Protein AF-A0A0M8PA46-F1 (afdb_monomer_lite)

pLDDT: mean 79.64, std 21.19, range [26.38, 97.81]

Organism: NCBI:txid229535

Foldseek 3Di:
DDAFAAPCLVPDDPVSVVVQQVQADPPPRHHPVLDPRTCVVVVLCVVLVVLVVLLVCLLPDPDPVCLVVSLVVSLVVLVVVLVPDDPSLAADLPPDCVVDPPVSNVNSLVSVLSSLQSNLSSQVSNCVVVVHRDPVNLVSLLVLLVSLLSVLVVCVVVVHQLPPCLCSLQPSNLLSLLSLLLVLVVVLPDPDPPVPDDDPNVSSLVSLVSSLVCLVPRADPPHPCNVRSPVSSVLSVVSSCVSPDDPPPPDDDDDDDDDDDDDDPDPPDPDPPSPDSCSSNCVSVPPPDPDPPPDD

Radius of gyration: 23.45 Å; chains: 1; bounding box: 54×48×78 Å

Structure (mmCIF, N/CA/C/O backbone):
data_AF-A0A0M8PA46-F1
#
_entry.id   AF-A0A0M8PA46-F1
#
loop_
_atom_site.group_PDB
_atom_site.id
_atom_site.type_symbol
_atom_site.label_atom_id
_atom_site.label_alt_id
_atom_site.label_comp_id
_atom_site.label_asym_id
_atom_site.label_entity_id
_atom_site.label_seq_id
_atom_site.pdbx_PDB_ins_code
_atom_site.Cartn_x
_atom_site.Cartn_y
_atom_site.Cartn_z
_atom_site.occupancy
_atom_site.B_iso_or_equiv
_atom_site.auth_seq_id
_atom_site.auth_comp_id
_atom_site.auth_asym_id
_atom_site.auth_atom_id
_atom_site.pdbx_PDB_model_num
ATOM 1 N N . MET A 1 1 ? 2.068 3.186 -22.089 1.00 75.44 1 MET A N 1
ATOM 2 C CA . MET A 1 1 ? 3.022 3.155 -20.956 1.00 75.44 1 MET A CA 1
ATOM 3 C C . MET A 1 1 ? 4.445 3.288 -21.491 1.00 75.44 1 MET A C 1
ATOM 5 O O . MET A 1 1 ? 4.686 2.745 -22.562 1.00 75.44 1 MET A O 1
ATOM 9 N N . PRO A 1 2 ? 5.355 4.016 -20.819 1.00 83.62 2 PRO A N 1
ATOM 10 C CA . PRO A 1 2 ? 6.753 4.156 -21.255 1.00 83.62 2 PRO A CA 1
ATOM 11 C C . PRO A 1 2 ? 7.496 2.826 -21.110 1.00 83.62 2 PRO A C 1
ATOM 13 O O . PRO A 1 2 ? 7.264 2.160 -20.117 1.00 83.62 2 PRO A O 1
ATOM 16 N N . LEU A 1 3 ? 8.358 2.426 -22.051 1.00 91.62 3 LEU A N 1
ATOM 17 C CA . LEU A 1 3 ? 9.089 1.143 -22.023 1.00 91.62 3 LEU A CA 1
ATOM 18 C C . LEU A 1 3 ? 10.064 1.023 -20.836 1.00 91.62 3 LEU A C 1
ATOM 20 O O . LEU A 1 3 ? 10.573 2.027 -20.343 1.00 91.62 3 LEU A O 1
ATOM 24 N N . ASP A 1 4 ? 10.327 -0.204 -20.382 1.00 92.56 4 ASP A N 1
ATOM 25 C CA . ASP A 1 4 ? 11.241 -0.498 -19.271 1.00 92.56 4 ASP A CA 1
ATOM 26 C C . ASP A 1 4 ? 12.709 -0.522 -19.723 1.00 92.56 4 ASP A C 1
ATOM 28 O O . ASP A 1 4 ? 13.362 -1.563 -19.794 1.00 92.56 4 ASP A O 1
ATOM 32 N N . LEU A 1 5 ? 13.205 0.663 -20.066 1.00 92.50 5 LEU A N 1
ATOM 33 C CA . LEU A 1 5 ? 14.568 0.900 -20.534 1.00 92.50 5 LEU A CA 1
ATOM 34 C C . LEU A 1 5 ? 15.343 1.729 -19.510 1.00 92.50 5 LEU A C 1
ATOM 36 O O . LEU A 1 5 ? 14.768 2.580 -18.825 1.00 92.50 5 LEU A O 1
ATOM 40 N N . SER A 1 6 ? 16.653 1.508 -19.418 1.00 92.19 6 SER A N 1
ATOM 41 C CA . SER A 1 6 ? 17.538 2.401 -18.668 1.00 92.19 6 SER A CA 1
ATOM 42 C C . SER A 1 6 ? 17.660 3.763 -19.363 1.00 92.19 6 SER A C 1
ATOM 44 O O . SER A 1 6 ? 17.365 3.910 -20.551 1.00 92.19 6 SER A O 1
ATOM 46 N N . VAL A 1 7 ? 18.122 4.777 -18.629 1.00 90.50 7 VAL A N 1
ATOM 47 C CA . VAL A 1 7 ? 18.363 6.115 -19.194 1.00 90.50 7 VAL A CA 1
ATOM 48 C C . VAL A 1 7 ? 19.366 6.032 -20.349 1.00 90.50 7 VAL A C 1
ATOM 50 O O . VAL A 1 7 ? 19.161 6.626 -21.404 1.00 90.50 7 VAL A O 1
ATOM 53 N N . GLU A 1 8 ? 20.413 5.234 -20.184 1.00 93.00 8 GLU A N 1
ATOM 54 C CA . GLU A 1 8 ? 21.443 5.002 -21.193 1.00 93.00 8 GLU A CA 1
ATOM 55 C C . GLU A 1 8 ? 20.859 4.319 -22.433 1.00 93.00 8 GLU A C 1
ATOM 57 O O . GLU A 1 8 ? 21.144 4.751 -23.545 1.00 93.00 8 GLU A O 1
ATOM 62 N N . GLU A 1 9 ? 20.002 3.306 -22.262 1.00 93.50 9 GLU A N 1
ATOM 63 C CA . GLU A 1 9 ? 19.321 2.623 -23.372 1.00 93.50 9 GLU A CA 1
ATOM 64 C C . GLU A 1 9 ? 18.388 3.577 -24.146 1.00 93.50 9 GLU A C 1
ATOM 66 O O . GLU A 1 9 ? 18.290 3.480 -25.369 1.00 93.50 9 GLU A O 1
ATOM 71 N N . ILE A 1 10 ? 17.743 4.531 -23.464 1.00 92.44 10 ILE A N 1
ATOM 72 C CA . ILE A 1 10 ? 16.875 5.545 -24.090 1.00 92.44 10 ILE A CA 1
ATOM 73 C C . ILE A 1 10 ? 17.682 6.511 -24.970 1.00 92.44 10 ILE A C 1
ATOM 75 O O . ILE A 1 10 ? 17.242 6.850 -26.075 1.00 92.44 10 ILE A O 1
ATOM 79 N N . PHE A 1 11 ? 18.849 6.952 -24.491 1.00 94.19 11 PHE A N 1
ATOM 80 C CA . PHE A 1 11 ? 19.706 7.932 -25.172 1.00 94.19 11 PHE A CA 1
ATOM 81 C C . PHE A 1 11 ? 20.774 7.313 -26.087 1.00 94.19 11 PHE A C 1
ATOM 83 O O . PHE A 1 11 ? 21.542 8.052 -26.703 1.00 94.19 11 PHE A O 1
ATOM 90 N N . ALA A 1 12 ? 20.830 5.985 -26.196 1.00 95.19 12 ALA A N 1
ATOM 91 C CA . ALA A 1 12 ? 21.783 5.289 -27.050 1.00 95.19 12 ALA A CA 1
ATOM 92 C C . ALA A 1 12 ? 21.501 5.482 -28.552 1.00 95.19 12 ALA A C 1
ATOM 94 O O . ALA A 1 12 ? 20.403 5.868 -28.971 1.00 95.19 12 ALA A O 1
ATOM 95 N N . ASP A 1 13 ? 22.500 5.145 -29.374 1.00 96.44 13 ASP A N 1
ATOM 96 C CA . ASP A 1 13 ? 22.357 5.091 -30.829 1.00 96.44 13 ASP A CA 1
ATOM 97 C C . ASP A 1 13 ? 21.195 4.168 -31.244 1.00 96.44 13 ASP A C 1
ATOM 99 O O . ASP A 1 13 ? 20.951 3.155 -30.576 1.00 96.44 13 ASP A O 1
ATOM 103 N N . PRO A 1 14 ? 20.509 4.444 -32.374 1.00 95.81 14 PRO A N 1
ATOM 104 C CA . PRO A 1 14 ? 19.312 3.707 -32.785 1.00 95.81 14 PRO A CA 1
ATOM 105 C C . PRO A 1 14 ? 19.477 2.185 -32.773 1.00 95.81 14 PRO A C 1
ATOM 107 O O . PRO A 1 14 ? 18.616 1.484 -32.263 1.00 95.81 14 PRO A O 1
ATOM 110 N N . VAL A 1 15 ? 20.622 1.674 -33.234 1.00 96.25 15 VAL A N 1
ATOM 111 C CA . VAL A 1 15 ? 20.906 0.229 -33.265 1.00 96.25 15 VAL A CA 1
ATOM 112 C C . VAL A 1 15 ? 20.906 -0.388 -31.861 1.00 96.25 15 VAL A C 1
ATOM 114 O O . VAL A 1 15 ? 20.364 -1.472 -31.658 1.00 96.25 15 VAL A O 1
ATOM 117 N N . VAL A 1 16 ? 21.502 0.297 -30.882 1.00 94.75 16 VAL A N 1
ATOM 118 C CA . VAL A 1 16 ? 21.593 -0.183 -29.495 1.00 94.75 16 VAL A CA 1
ATOM 119 C C . VAL A 1 16 ? 20.233 -0.092 -28.811 1.00 94.75 16 VAL A C 1
ATOM 121 O O . VAL A 1 16 ? 19.828 -1.027 -28.119 1.00 94.75 16 VAL A O 1
ATOM 124 N N . ARG A 1 17 ? 19.505 1.003 -29.043 1.00 94.94 17 ARG A N 1
ATOM 125 C CA . ARG A 1 17 ? 18.161 1.204 -28.499 1.00 94.94 17 ARG A CA 1
ATOM 126 C C . ARG A 1 17 ? 17.162 0.189 -29.052 1.00 94.94 17 ARG A C 1
ATOM 128 O O . ARG A 1 17 ? 16.437 -0.417 -28.273 1.00 94.94 17 ARG A O 1
ATOM 135 N N . ASP A 1 18 ? 17.147 -0.045 -30.360 1.00 94.88 18 ASP A N 1
ATOM 136 C CA . ASP A 1 18 ? 16.223 -0.997 -30.988 1.00 94.88 18 ASP A CA 1
ATOM 137 C C . ASP A 1 18 ? 16.513 -2.431 -30.514 1.00 94.88 18 ASP A C 1
ATOM 139 O O . ASP A 1 18 ? 15.592 -3.196 -30.226 1.00 94.88 18 ASP A O 1
ATOM 143 N N . ALA A 1 19 ? 17.792 -2.770 -30.317 1.00 94.06 19 ALA A N 1
ATOM 144 C CA . ALA A 1 19 ? 18.185 -4.029 -29.690 1.00 94.06 19 ALA A CA 1
ATOM 145 C C . ALA A 1 19 ? 17.747 -4.126 -28.218 1.00 94.06 19 ALA A C 1
ATOM 147 O O . ALA A 1 19 ? 17.444 -5.223 -27.752 1.00 94.06 19 ALA A O 1
ATOM 148 N N . ALA A 1 20 ? 17.729 -3.018 -27.468 1.00 92.88 20 ALA A N 1
ATOM 149 C CA . ALA A 1 20 ? 17.213 -2.985 -26.098 1.00 92.88 20 ALA A CA 1
ATOM 150 C C . ALA A 1 20 ? 15.691 -3.165 -26.053 1.00 92.88 20 ALA A C 1
ATOM 152 O O . ALA A 1 20 ? 15.201 -3.966 -25.262 1.00 92.88 20 ALA A O 1
ATOM 153 N N . ILE A 1 21 ? 14.958 -2.509 -26.956 1.00 93.50 21 ILE A N 1
ATOM 154 C CA . ILE A 1 21 ? 13.504 -2.668 -27.107 1.00 93.50 21 ILE A CA 1
ATOM 155 C C . ILE A 1 21 ? 13.152 -4.121 -27.442 1.00 93.50 21 ILE A C 1
ATOM 157 O O . ILE A 1 21 ? 12.226 -4.672 -26.855 1.00 93.50 21 ILE A O 1
ATOM 161 N N . ALA A 1 22 ? 13.923 -4.772 -28.316 1.00 93.06 22 ALA A N 1
ATOM 162 C CA . ALA A 1 22 ? 13.703 -6.169 -28.692 1.00 93.06 22 ALA A CA 1
ATOM 163 C C . ALA A 1 22 ? 13.915 -7.184 -27.546 1.00 93.06 22 ALA A C 1
ATOM 165 O O . ALA A 1 22 ? 13.535 -8.343 -27.696 1.00 93.06 22 ALA A O 1
ATOM 166 N N . ARG A 1 23 ? 14.525 -6.787 -26.417 1.00 92.12 23 ARG A N 1
ATOM 167 C CA . ARG A 1 23 ? 14.675 -7.638 -25.215 1.00 92.12 23 ARG A CA 1
ATOM 168 C C . ARG A 1 23 ? 13.512 -7.513 -24.226 1.00 92.12 23 ARG A C 1
ATOM 170 O O . ARG A 1 23 ? 13.492 -8.241 -23.232 1.00 92.12 23 ARG A O 1
ATOM 177 N N . LEU A 1 24 ? 12.598 -6.572 -24.445 1.00 93.44 24 LEU A N 1
ATOM 178 C CA . LEU A 1 24 ? 11.435 -6.374 -23.585 1.00 93.44 24 LEU A CA 1
ATOM 179 C C . LEU A 1 24 ? 10.346 -7.397 -23.908 1.00 93.44 24 LEU A C 1
ATOM 181 O O . LEU A 1 24 ? 10.332 -7.980 -24.993 1.00 93.44 24 LEU A O 1
ATOM 185 N N . ASP A 1 25 ? 9.420 -7.608 -22.975 1.00 92.12 25 ASP A N 1
ATOM 186 C CA . ASP A 1 25 ? 8.241 -8.410 -23.277 1.00 92.12 25 ASP A CA 1
ATOM 187 C C . ASP A 1 25 ? 7.373 -7.712 -24.336 1.00 92.12 25 ASP A C 1
ATOM 189 O O . ASP A 1 25 ? 7.157 -6.498 -24.308 1.00 92.12 25 ASP A O 1
ATOM 193 N N . GLU A 1 26 ? 6.857 -8.497 -25.280 1.00 86.31 26 GLU A N 1
ATOM 194 C CA . GLU A 1 26 ? 6.095 -7.975 -26.420 1.00 86.31 26 GLU A CA 1
ATOM 195 C C . GLU A 1 26 ? 4.759 -7.346 -26.011 1.00 86.31 26 GLU A C 1
ATOM 197 O O . GLU A 1 26 ? 4.202 -6.532 -26.748 1.00 86.31 26 GLU A O 1
ATOM 202 N N . LYS A 1 27 ? 4.219 -7.744 -24.854 1.00 86.25 27 LYS A N 1
ATOM 203 C CA . LYS A 1 27 ? 2.873 -7.369 -24.434 1.00 86.25 27 LYS A CA 1
ATOM 204 C C . LYS A 1 27 ? 2.860 -6.000 -23.764 1.00 86.25 27 LYS A C 1
ATOM 206 O O . LYS A 1 27 ? 2.104 -5.127 -24.183 1.00 86.25 27 LYS A O 1
ATOM 211 N N . ASP A 1 28 ? 3.661 -5.827 -22.717 1.00 87.56 28 ASP A N 1
ATOM 212 C CA . ASP A 1 28 ? 3.558 -4.674 -21.823 1.00 87.56 28 ASP A CA 1
ATOM 213 C C . ASP A 1 28 ? 4.843 -3.808 -21.813 1.00 87.56 28 ASP A C 1
ATOM 215 O O . ASP A 1 28 ? 4.805 -2.652 -21.369 1.00 87.56 28 ASP A O 1
ATOM 219 N N . GLY A 1 29 ? 5.965 -4.290 -22.356 1.00 91.06 29 GLY A N 1
ATOM 220 C CA . GLY A 1 29 ? 7.242 -3.574 -22.472 1.00 91.06 29 GLY A CA 1
ATOM 221 C C . GLY A 1 29 ? 8.076 -3.516 -21.183 1.00 91.06 29 GLY A C 1
ATOM 222 O O . GLY A 1 29 ? 8.797 -2.541 -20.974 1.00 91.06 29 GLY A O 1
ATOM 223 N N . TRP A 1 30 ? 7.921 -4.491 -20.293 1.00 93.56 30 TRP A N 1
ATOM 224 C CA . TRP A 1 30 ? 8.753 -4.819 -19.137 1.00 93.56 30 TRP A CA 1
ATOM 225 C C . TRP A 1 30 ? 10.063 -5.493 -19.535 1.00 93.56 30 TRP A C 1
ATOM 227 O O . TRP A 1 30 ? 10.156 -6.199 -20.540 1.00 93.56 30 TRP A O 1
ATOM 237 N N . ASN A 1 31 ? 11.089 -5.303 -18.708 1.00 91.69 31 ASN A N 1
ATOM 238 C CA . ASN A 1 31 ? 12.366 -5.961 -18.923 1.00 91.69 31 ASN A CA 1
ATOM 239 C C . ASN A 1 31 ? 12.299 -7.448 -18.529 1.00 91.69 31 ASN A C 1
ATOM 241 O O . ASN A 1 31 ? 11.775 -7.806 -17.477 1.00 91.69 31 ASN A O 1
ATOM 245 N N . MET A 1 32 ? 12.874 -8.320 -19.358 1.00 89.31 32 MET A N 1
ATOM 246 C CA . MET A 1 32 ? 12.917 -9.769 -19.099 1.00 89.31 32 MET A CA 1
ATOM 247 C C . MET A 1 32 ? 14.086 -10.182 -18.189 1.00 89.31 32 MET A C 1
ATOM 249 O O . MET A 1 32 ? 14.153 -11.314 -17.719 1.00 89.31 32 MET A O 1
ATOM 253 N N . GLU A 1 33 ? 15.003 -9.252 -17.918 1.00 87.94 33 GLU A N 1
ATOM 254 C CA . GLU A 1 33 ? 16.190 -9.443 -17.076 1.00 87.94 33 GLU A CA 1
ATOM 255 C C . GLU A 1 33 ? 15.855 -9.404 -15.573 1.00 87.94 33 GLU A C 1
ATOM 257 O O . GLU A 1 33 ? 16.736 -9.616 -14.744 1.00 87.94 33 GLU A O 1
ATOM 262 N N . SER A 1 34 ? 14.588 -9.148 -15.212 1.00 85.81 34 SER A N 1
ATOM 263 C CA . SER A 1 34 ? 14.118 -8.983 -13.827 1.00 85.81 34 SER A CA 1
ATOM 264 C C . SER A 1 34 ? 14.868 -7.890 -13.051 1.00 85.81 34 SER A C 1
ATOM 266 O O . SER A 1 34 ? 14.964 -7.932 -11.826 1.00 85.81 34 SER A O 1
ATOM 268 N N . SER A 1 35 ? 15.413 -6.902 -13.762 1.00 85.81 35 SER A N 1
ATOM 269 C CA . SER A 1 35 ? 16.189 -5.812 -13.182 1.00 85.81 35 SER A CA 1
ATOM 270 C C . SER A 1 35 ? 15.268 -4.697 -12.704 1.00 85.81 35 SER A C 1
ATOM 272 O O . SER A 1 35 ? 14.492 -4.160 -13.491 1.00 85.81 35 SER A O 1
ATOM 274 N N . LEU A 1 36 ? 15.395 -4.289 -11.438 1.00 85.62 36 LEU A N 1
ATOM 275 C CA . LEU A 1 36 ? 14.707 -3.096 -10.923 1.00 85.62 36 LEU A CA 1
ATOM 276 C C . LEU A 1 36 ? 15.451 -1.786 -11.246 1.00 85.62 36 LEU A C 1
ATOM 278 O O . LEU A 1 36 ? 14.936 -0.707 -10.966 1.00 85.62 36 LEU A O 1
ATOM 282 N N . ALA A 1 37 ? 16.658 -1.864 -11.819 1.00 82.00 37 ALA A N 1
ATOM 283 C CA . ALA A 1 37 ? 17.545 -0.716 -12.034 1.00 82.00 37 ALA A CA 1
ATOM 284 C C . ALA A 1 37 ? 17.274 0.064 -13.337 1.00 82.00 37 ALA A C 1
ATOM 286 O O . ALA A 1 37 ? 17.955 1.051 -13.610 1.00 82.00 37 ALA A O 1
ATOM 287 N N . LYS A 1 38 ? 16.310 -0.383 -14.152 1.00 87.38 38 LYS A N 1
ATOM 288 C CA . LYS A 1 38 ? 15.934 0.244 -15.429 1.00 87.38 38 LYS A CA 1
ATOM 289 C C . LYS A 1 38 ? 14.719 1.174 -15.264 1.00 87.38 38 LYS A C 1
ATOM 291 O O . LYS A 1 38 ? 14.568 1.858 -14.252 1.00 87.38 38 LYS A O 1
ATOM 296 N N . GLY A 1 39 ? 13.835 1.206 -16.257 1.00 88.00 39 GLY A N 1
ATOM 297 C CA . GLY A 1 39 ? 12.614 2.009 -16.282 1.00 88.00 39 GLY A CA 1
ATOM 298 C C . GLY A 1 39 ? 11.487 1.470 -15.395 1.00 88.00 39 GLY A C 1
ATOM 299 O O . GLY A 1 39 ? 10.399 2.048 -15.377 1.00 88.00 39 GLY A O 1
ATOM 300 N N . THR A 1 40 ? 11.722 0.389 -14.647 1.00 90.88 40 THR A N 1
ATOM 301 C CA . THR A 1 40 ? 10.729 -0.275 -13.802 1.00 90.88 40 THR A CA 1
ATOM 302 C C . THR A 1 40 ? 10.096 0.685 -12.800 1.00 90.88 40 THR A C 1
ATOM 304 O O . THR A 1 40 ? 8.871 0.771 -12.728 1.00 90.88 40 THR A O 1
ATOM 307 N N . TRP A 1 41 ? 10.904 1.435 -12.042 1.00 87.69 41 TRP A N 1
ATOM 308 C CA . TRP A 1 41 ? 10.374 2.319 -11.001 1.00 87.69 41 TRP A CA 1
ATOM 309 C C . TRP A 1 41 ? 9.528 3.472 -11.567 1.00 87.69 41 TRP A C 1
ATOM 311 O O . TRP A 1 41 ? 8.375 3.604 -11.152 1.00 87.69 41 TRP A O 1
ATOM 321 N N . PRO A 1 42 ? 10.001 4.256 -12.560 1.00 88.44 42 PRO A N 1
ATOM 322 C CA . PRO A 1 42 ? 9.167 5.263 -13.217 1.00 88.44 42 PRO A CA 1
ATOM 323 C C . PRO A 1 42 ? 7.872 4.701 -13.815 1.00 88.44 42 PRO A C 1
ATOM 325 O O . PRO A 1 42 ? 6.833 5.357 -13.739 1.00 88.44 42 PRO A O 1
ATOM 328 N N . ARG A 1 43 ? 7.904 3.484 -14.381 1.00 92.38 43 ARG A N 1
ATOM 329 C CA . ARG A 1 43 ? 6.695 2.812 -14.885 1.00 92.38 43 ARG A CA 1
ATOM 330 C C . ARG A 1 43 ? 5.698 2.546 -13.769 1.00 92.38 43 ARG A C 1
ATOM 332 O O . ARG A 1 43 ? 4.538 2.923 -13.910 1.00 92.38 43 ARG A O 1
ATOM 339 N N . ILE A 1 44 ? 6.133 1.941 -12.664 1.00 92.62 44 ILE A N 1
ATOM 340 C CA . ILE A 1 44 ? 5.240 1.658 -11.536 1.00 92.62 44 ILE A CA 1
ATOM 341 C C . ILE A 1 44 ? 4.685 2.949 -10.941 1.00 92.62 44 ILE A C 1
ATOM 343 O O . ILE A 1 44 ? 3.473 3.046 -10.762 1.00 92.62 44 ILE A O 1
ATOM 347 N N . ALA A 1 45 ? 5.537 3.952 -10.721 1.00 90.94 45 ALA A N 1
ATOM 348 C CA . ALA A 1 45 ? 5.117 5.251 -10.211 1.00 90.94 45 ALA A CA 1
ATOM 349 C C . ALA A 1 45 ? 4.049 5.898 -11.104 1.00 90.94 45 ALA A C 1
ATOM 351 O O . ALA A 1 45 ? 3.077 6.445 -10.589 1.00 90.94 45 ALA A O 1
ATOM 352 N N . LEU A 1 46 ? 4.175 5.807 -12.433 1.00 93.06 46 LEU A N 1
ATOM 353 C CA . LEU A 1 46 ? 3.157 6.310 -13.357 1.00 93.06 46 LEU A CA 1
ATOM 354 C C . LEU A 1 46 ? 1.837 5.536 -13.232 1.00 93.06 46 LEU A C 1
ATOM 356 O O . LEU A 1 46 ? 0.783 6.161 -13.138 1.00 93.06 46 LEU A O 1
ATOM 360 N N . ILE A 1 47 ? 1.881 4.198 -13.211 1.00 93.69 47 ILE A N 1
ATOM 361 C CA . ILE A 1 47 ? 0.679 3.351 -13.083 1.00 93.69 47 ILE A CA 1
ATOM 362 C C . ILE A 1 47 ? -0.084 3.700 -11.803 1.00 93.69 47 ILE A C 1
ATOM 364 O O . ILE A 1 47 ? -1.288 3.957 -11.842 1.00 93.69 47 ILE A O 1
ATOM 368 N N . THR A 1 48 ? 0.613 3.726 -10.668 1.00 93.00 48 THR A N 1
ATOM 369 C CA . THR A 1 48 ? -0.013 3.981 -9.368 1.00 93.00 48 THR A CA 1
ATOM 370 C C . THR A 1 48 ? -0.456 5.433 -9.221 1.00 93.00 48 THR A C 1
ATOM 372 O O . THR A 1 48 ? -1.501 5.677 -8.622 1.00 93.00 48 THR A O 1
ATOM 375 N N . SER A 1 49 ? 0.255 6.392 -9.824 1.00 92.56 49 SER A N 1
ATOM 376 C CA . SER A 1 49 ? -0.154 7.804 -9.837 1.00 92.56 49 SER A CA 1
ATOM 377 C C . SER A 1 49 ? -1.430 8.032 -10.642 1.00 92.56 49 SER A C 1
ATOM 379 O O . SER A 1 49 ? -2.301 8.764 -10.186 1.00 92.56 49 SER A O 1
ATOM 381 N N . VAL A 1 50 ? -1.589 7.372 -11.794 1.00 95.12 50 VAL A N 1
ATOM 382 C CA . VAL A 1 50 ? -2.830 7.456 -12.586 1.00 95.12 50 VAL A CA 1
ATOM 383 C C . VAL A 1 50 ? -4.013 6.873 -11.808 1.00 95.12 50 VAL A C 1
ATOM 385 O O . VAL A 1 50 ? -5.093 7.461 -11.797 1.00 95.12 50 VAL A O 1
ATOM 388 N N . LEU A 1 51 ? -3.820 5.751 -11.103 1.00 94.31 51 LEU A N 1
ATOM 389 C CA . LEU A 1 51 ? -4.848 5.215 -10.203 1.00 94.31 51 LEU A CA 1
ATOM 390 C C . LEU A 1 51 ? -5.183 6.211 -9.086 1.00 94.31 51 LEU A C 1
ATOM 392 O O . LEU A 1 51 ? -6.358 6.487 -8.840 1.00 94.31 51 LEU A O 1
ATOM 396 N N . ARG A 1 52 ? -4.163 6.794 -8.449 1.00 93.88 52 ARG A N 1
ATOM 397 C CA . ARG A 1 52 ? -4.329 7.795 -7.389 1.00 93.88 52 ARG A CA 1
ATOM 398 C C . ARG A 1 52 ? -5.090 9.027 -7.874 1.00 93.88 52 ARG A C 1
ATOM 400 O O . ARG A 1 52 ? -5.942 9.528 -7.147 1.00 93.88 52 ARG A O 1
ATOM 407 N N . GLU A 1 53 ? -4.813 9.494 -9.088 1.00 95.62 53 GLU A N 1
ATOM 408 C CA . GLU A 1 53 ? -5.501 10.626 -9.712 1.00 95.62 53 GLU A CA 1
ATOM 409 C C . GLU A 1 53 ? -6.984 10.320 -9.946 1.00 95.62 53 GLU A C 1
ATOM 411 O O . GLU A 1 53 ? -7.838 11.104 -9.533 1.00 95.62 53 GLU A O 1
ATOM 416 N N . LYS A 1 54 ? -7.312 9.145 -10.498 1.00 95.00 54 LYS A N 1
ATOM 417 C CA . LYS A 1 54 ? -8.708 8.700 -10.667 1.00 95.00 54 LYS A CA 1
ATOM 418 C C . LYS A 1 54 ? -9.448 8.593 -9.328 1.00 95.00 54 LYS A C 1
ATOM 420 O O . LYS A 1 54 ? -10.607 8.994 -9.220 1.00 95.00 54 LYS A O 1
ATOM 425 N N . ILE A 1 55 ? -8.785 8.084 -8.285 1.00 92.75 55 ILE A N 1
ATOM 426 C CA . ILE A 1 55 ? -9.345 8.037 -6.923 1.00 92.75 55 ILE A CA 1
ATOM 427 C C . ILE A 1 55 ? -9.593 9.455 -6.400 1.00 92.75 55 ILE A C 1
ATOM 429 O O . ILE A 1 55 ? -10.647 9.721 -5.820 1.00 92.75 55 ILE A O 1
ATOM 433 N N . LEU A 1 56 ? -8.647 10.373 -6.613 1.00 92.62 56 LEU A N 1
ATOM 434 C CA . LEU A 1 56 ? -8.778 11.763 -6.192 1.00 92.62 56 LEU A CA 1
ATOM 435 C C . LEU A 1 56 ? -9.952 12.444 -6.905 1.00 92.62 56 LEU A C 1
ATOM 437 O O . LEU A 1 56 ? -10.762 13.085 -6.238 1.00 92.62 56 LEU A O 1
ATOM 441 N N . GLU A 1 57 ? -10.104 12.242 -8.215 1.00 93.25 57 GLU A N 1
ATOM 442 C CA . GLU A 1 57 ? -11.244 12.731 -8.999 1.00 93.25 57 GLU A CA 1
ATOM 443 C C . GLU A 1 57 ? -12.576 12.255 -8.400 1.00 93.25 57 GLU A C 1
ATOM 445 O O . GLU A 1 57 ? -13.460 13.070 -8.122 1.00 93.25 57 GLU A O 1
ATOM 450 N N . LEU A 1 58 ? -12.705 10.955 -8.107 1.00 91.06 58 LEU A N 1
ATOM 451 C CA . LEU A 1 58 ? -13.893 10.404 -7.444 1.00 91.06 58 LEU A CA 1
ATOM 452 C C . LEU A 1 58 ? -14.113 11.020 -6.060 1.00 91.06 58 LEU A C 1
ATOM 454 O O . LEU A 1 58 ? -15.243 11.341 -5.690 1.00 91.06 58 LEU A O 1
ATOM 458 N N . SER A 1 59 ? -13.036 11.218 -5.300 1.00 88.69 59 SER A N 1
ATOM 459 C CA . SER A 1 59 ? -13.095 11.787 -3.954 1.00 8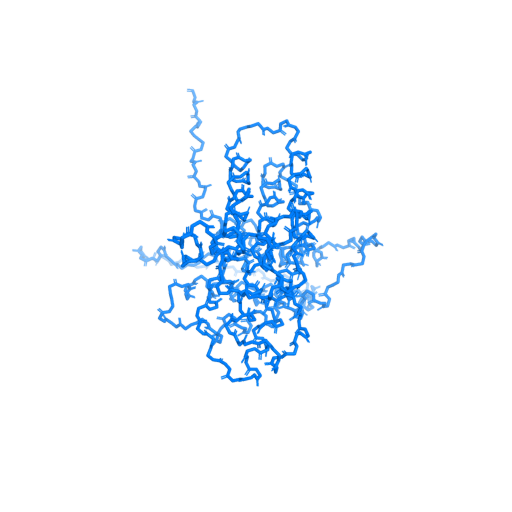8.69 59 SER A CA 1
ATOM 460 C C . SER A 1 59 ? -13.459 13.266 -3.924 1.00 88.69 59 SER A C 1
ATOM 462 O O . SER A 1 59 ? -13.894 13.736 -2.875 1.00 88.69 59 SER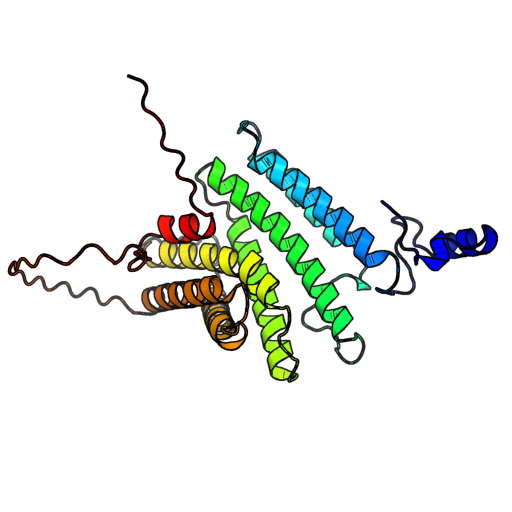 A O 1
ATOM 464 N N . LEU A 1 60 ? -13.302 13.988 -5.037 1.00 88.75 60 LEU A N 1
ATOM 465 C CA . LEU A 1 60 ? -13.627 15.409 -5.180 1.00 88.75 60 LEU A CA 1
ATOM 466 C C . LEU A 1 60 ? -14.939 15.639 -5.938 1.00 88.75 60 LEU A C 1
ATOM 468 O O . LEU A 1 60 ? -15.557 16.689 -5.767 1.00 88.75 60 LEU A O 1
ATOM 472 N N . SER A 1 61 ? -15.405 14.657 -6.712 1.00 86.50 61 SER A N 1
ATOM 473 C CA . SER A 1 61 ? -16.670 14.729 -7.441 1.00 86.50 61 SER A CA 1
ATOM 474 C C . SER A 1 61 ? -17.853 15.027 -6.513 1.00 86.50 61 SER A C 1
ATOM 476 O O . SER A 1 61 ? -17.950 14.526 -5.390 1.00 86.50 61 SER A O 1
ATOM 478 N N . TRP A 1 62 ? -18.789 15.852 -6.980 1.00 83.06 62 TRP A N 1
ATOM 479 C CA . TRP A 1 62 ? -20.072 16.087 -6.308 1.00 83.06 62 TRP A CA 1
ATOM 480 C C . TRP A 1 62 ? -21.126 15.029 -6.660 1.00 83.06 62 TRP A C 1
ATOM 482 O O . TRP A 1 62 ? -22.171 14.969 -6.015 1.00 83.06 62 TRP A O 1
ATOM 492 N N . GLN A 1 63 ? -20.880 14.207 -7.682 1.00 83.00 63 GLN A N 1
ATOM 493 C CA . GLN A 1 63 ? -21.838 13.219 -8.169 1.00 83.00 63 GLN A CA 1
ATOM 494 C C . GLN A 1 63 ? -21.782 11.947 -7.320 1.00 83.00 63 GLN A C 1
ATOM 496 O O . GLN A 1 63 ? -20.742 11.299 -7.227 1.00 83.00 63 GLN A O 1
ATOM 501 N N . LEU A 1 64 ? -22.921 11.584 -6.728 1.00 80.69 64 LEU A N 1
ATOM 502 C CA . LEU A 1 64 ? -23.101 10.313 -6.015 1.00 80.69 64 LEU A CA 1
ATOM 503 C C . LEU A 1 64 ? -23.723 9.223 -6.899 1.00 80.69 64 LEU A C 1
ATOM 505 O O . LEU A 1 64 ? -23.671 8.043 -6.557 1.00 80.69 64 LEU A O 1
ATOM 509 N N . GLU A 1 65 ? -24.301 9.610 -8.037 1.00 85.94 65 GLU A N 1
ATOM 510 C CA . GLU A 1 65 ? -24.873 8.686 -9.014 1.00 85.94 65 GLU A CA 1
ATOM 511 C C . GLU A 1 65 ? -23.794 7.724 -9.522 1.00 85.94 65 GLU A C 1
ATOM 513 O O . GLU A 1 65 ? -22.712 8.140 -9.938 1.00 85.94 65 GLU A O 1
ATOM 518 N N . ASN A 1 66 ? -24.086 6.424 -9.459 1.00 88.31 66 ASN A N 1
ATOM 519 C CA . ASN A 1 66 ? -23.190 5.341 -9.873 1.00 88.31 66 ASN A CA 1
ATOM 520 C C . ASN A 1 66 ? -21.824 5.320 -9.156 1.00 88.31 66 ASN A C 1
ATOM 522 O O . ASN A 1 66 ? -20.903 4.658 -9.633 1.00 88.31 66 ASN A O 1
ATOM 526 N N . LEU A 1 67 ? -21.666 5.995 -8.007 1.00 90.44 67 LEU A N 1
ATOM 527 C CA . LEU A 1 67 ? -20.387 6.033 -7.284 1.00 90.44 67 LEU A CA 1
ATOM 528 C C . LEU A 1 67 ? -19.893 4.626 -6.923 1.00 90.44 67 LEU A C 1
ATOM 530 O O . LEU A 1 67 ? -18.725 4.323 -7.151 1.00 90.44 67 LEU A O 1
ATOM 534 N N . SER A 1 68 ? -20.777 3.759 -6.418 1.00 91.81 68 SER A N 1
ATOM 535 C CA . SER A 1 68 ? -20.437 2.365 -6.101 1.00 91.81 68 SER A CA 1
ATOM 536 C C . SER A 1 68 ? -19.942 1.603 -7.330 1.00 91.81 68 SER A C 1
ATOM 538 O O . SER A 1 68 ? -18.917 0.938 -7.257 1.00 91.81 68 SER A O 1
ATOM 540 N N . GLN A 1 69 ? -20.615 1.764 -8.475 1.00 93.00 69 GLN A N 1
ATOM 541 C CA . GLN A 1 69 ? -20.214 1.124 -9.728 1.00 93.00 69 GLN A CA 1
ATOM 542 C C . GLN A 1 69 ? -18.838 1.622 -10.193 1.00 93.00 69 GLN A C 1
ATOM 544 O O . GLN A 1 69 ? -17.969 0.814 -10.498 1.00 93.00 69 GLN A O 1
ATOM 549 N N . ARG A 1 70 ? -18.601 2.940 -10.188 1.00 93.75 70 ARG A N 1
ATOM 550 C CA . ARG A 1 70 ? -17.302 3.524 -10.572 1.00 93.75 70 ARG A CA 1
ATOM 551 C C . ARG A 1 70 ? -16.170 3.067 -9.647 1.00 93.75 70 ARG A C 1
ATOM 553 O O . ARG A 1 70 ? -15.050 2.848 -10.099 1.00 93.75 70 ARG A O 1
ATOM 560 N N . VAL A 1 71 ? -16.462 2.924 -8.354 1.00 94.50 71 VAL A N 1
ATOM 561 C CA . VAL A 1 71 ? -15.537 2.366 -7.357 1.00 94.50 71 VAL A CA 1
ATOM 562 C C . VAL A 1 71 ? -15.220 0.904 -7.665 1.00 94.50 71 VAL A C 1
ATOM 564 O O . VAL A 1 71 ? -14.054 0.521 -7.661 1.00 94.50 71 VAL A O 1
ATOM 567 N N . GLU A 1 72 ? -16.216 0.082 -7.981 1.00 93.75 72 GLU A N 1
ATOM 568 C CA . GLU A 1 72 ? -15.986 -1.318 -8.351 1.00 93.75 72 GLU A CA 1
ATOM 569 C C . GLU A 1 72 ? -15.191 -1.452 -9.657 1.00 93.75 72 GLU A C 1
ATOM 571 O O . GLU A 1 72 ? -14.242 -2.235 -9.714 1.00 93.75 72 GLU A O 1
ATOM 576 N N . GLU A 1 73 ? -15.512 -0.652 -10.676 1.00 95.31 73 GLU A N 1
ATOM 577 C CA . GLU A 1 73 ? -14.791 -0.611 -11.955 1.00 95.31 73 GLU A CA 1
ATOM 578 C C . GLU A 1 73 ? -13.315 -0.249 -11.754 1.00 95.31 73 GLU A C 1
ATOM 580 O O . GLU A 1 73 ? -12.428 -0.960 -12.234 1.00 95.31 73 GLU A O 1
ATOM 585 N N . LEU A 1 74 ? -13.032 0.805 -10.982 1.00 95.94 74 LEU A N 1
ATOM 586 C CA . LEU A 1 74 ? -11.661 1.241 -10.721 1.00 95.94 74 LEU A CA 1
ATOM 587 C C . LEU A 1 74 ? -10.900 0.268 -9.805 1.00 95.94 74 LEU A C 1
ATOM 589 O O . LEU A 1 74 ? -9.704 0.050 -9.998 1.00 95.94 74 LEU A O 1
ATOM 593 N N . SER A 1 75 ? -11.579 -0.380 -8.853 1.00 95.12 75 SER A N 1
ATOM 594 C CA . SER A 1 75 ? -10.988 -1.462 -8.052 1.00 95.12 75 SER A CA 1
ATOM 595 C C . SER A 1 75 ? -10.650 -2.681 -8.920 1.00 95.12 75 SER A C 1
ATOM 597 O O . SER A 1 75 ? -9.610 -3.317 -8.730 1.00 95.12 75 SER A O 1
ATOM 599 N N . CYS A 1 76 ? -11.494 -3.002 -9.906 1.00 96.19 76 CYS A N 1
ATOM 600 C CA . CYS A 1 76 ? -11.222 -4.056 -10.878 1.00 96.19 76 CYS A CA 1
ATOM 601 C C . CYS A 1 76 ? -9.996 -3.714 -11.736 1.00 96.19 76 CYS A C 1
ATOM 603 O O . CYS A 1 76 ? -9.101 -4.549 -11.870 1.00 96.19 76 CYS A O 1
ATOM 605 N N . GLU A 1 77 ? -9.910 -2.479 -12.241 1.00 96.12 77 GLU A N 1
ATOM 606 C CA . GLU A 1 77 ? -8.754 -1.978 -12.995 1.00 96.12 77 GLU A CA 1
ATOM 607 C C . GLU A 1 77 ? -7.459 -2.075 -12.171 1.00 96.12 77 GLU A C 1
ATOM 609 O O . GLU A 1 77 ? -6.476 -2.662 -12.627 1.00 96.12 77 GLU A O 1
ATOM 614 N N . SER A 1 78 ? -7.471 -1.576 -10.930 1.00 96.12 78 SER A N 1
ATOM 615 C CA . SER A 1 78 ? -6.345 -1.662 -9.986 1.00 96.12 78 SER A CA 1
ATOM 616 C C . SER A 1 78 ? -5.873 -3.109 -9.793 1.00 96.12 78 SER A C 1
ATOM 618 O O . SER A 1 78 ? -4.682 -3.418 -9.920 1.00 96.12 78 SER A O 1
ATOM 620 N N . ARG A 1 79 ? -6.814 -4.041 -9.588 1.00 94.88 79 ARG A N 1
ATOM 621 C CA . ARG A 1 79 ? -6.517 -5.470 -9.428 1.00 94.88 79 ARG A CA 1
ATOM 622 C C . ARG A 1 79 ? -5.925 -6.087 -10.691 1.00 94.88 79 ARG A C 1
ATOM 624 O O . ARG A 1 79 ? -4.969 -6.854 -10.587 1.00 94.88 79 ARG A O 1
ATOM 631 N N . GLN A 1 80 ? -6.466 -5.764 -11.863 1.00 95.00 80 GLN A N 1
ATOM 632 C CA . GLN A 1 80 ? -5.954 -6.250 -13.146 1.00 95.00 80 GLN A CA 1
ATOM 633 C C . GLN A 1 80 ? -4.534 -5.747 -13.403 1.00 95.00 80 GLN A C 1
ATOM 635 O O . GLN A 1 80 ? -3.675 -6.537 -13.786 1.00 95.00 80 GLN A O 1
ATOM 640 N N . LEU A 1 81 ? -4.256 -4.471 -13.122 1.00 94.06 81 LEU A N 1
ATOM 641 C CA . LEU A 1 81 ? -2.913 -3.897 -13.232 1.00 94.06 81 LEU A CA 1
ATOM 642 C C . LEU A 1 81 ? -1.931 -4.611 -12.301 1.00 94.06 81 LEU A C 1
ATOM 644 O O . LEU A 1 81 ? -0.874 -5.054 -12.747 1.00 94.06 81 LEU A O 1
ATOM 648 N N . ARG A 1 82 ? -2.308 -4.808 -11.033 1.00 94.62 82 ARG A N 1
ATOM 649 C CA . ARG A 1 82 ? -1.490 -5.528 -10.046 1.00 94.62 82 ARG A CA 1
ATOM 650 C C . ARG A 1 82 ? -1.222 -6.979 -10.456 1.00 94.62 82 ARG A C 1
ATOM 652 O O . ARG A 1 82 ? -0.103 -7.464 -10.307 1.00 94.62 82 ARG A O 1
ATOM 659 N N . GLN A 1 83 ? -2.230 -7.677 -10.979 1.00 93.12 83 GLN A N 1
ATOM 660 C CA . GLN A 1 83 ? -2.108 -9.053 -11.481 1.00 93.12 83 GLN A CA 1
ATOM 661 C C . GLN A 1 83 ? -1.349 -9.140 -12.810 1.00 93.12 83 GLN A C 1
ATOM 663 O O . GLN A 1 83 ? -0.789 -10.190 -13.117 1.00 93.12 83 GLN A O 1
ATOM 668 N N . GLY A 1 84 ? -1.322 -8.061 -13.590 1.00 91.69 84 GLY A N 1
ATOM 669 C CA . GLY A 1 84 ? -0.565 -7.948 -14.833 1.00 91.69 84 GLY A CA 1
ATOM 670 C C . GLY A 1 84 ? 0.925 -7.684 -14.622 1.00 91.69 84 GLY A C 1
ATOM 671 O O . GLY A 1 84 ? 1.702 -7.889 -15.549 1.00 91.69 84 GLY A O 1
ATOM 672 N N . LEU A 1 85 ? 1.347 -7.278 -13.418 1.00 93.19 85 LEU A N 1
ATOM 673 C CA . LEU A 1 85 ? 2.764 -7.065 -13.122 1.00 93.19 85 LEU A CA 1
ATOM 674 C C . LEU A 1 85 ? 3.569 -8.363 -13.296 1.00 93.19 85 LEU A C 1
ATOM 676 O O . LEU A 1 85 ? 3.107 -9.415 -12.833 1.00 93.19 85 LEU A O 1
ATOM 680 N N . PRO A 1 86 ? 4.780 -8.303 -13.880 1.00 93.19 86 PRO A N 1
ATOM 681 C CA . PRO A 1 86 ? 5.718 -9.419 -13.893 1.00 93.19 86 PRO A CA 1
ATOM 682 C C . PRO A 1 86 ? 5.947 -10.020 -12.505 1.00 93.19 86 PRO A C 1
ATOM 684 O O . PRO A 1 86 ? 5.880 -9.321 -11.494 1.00 93.19 86 PRO A O 1
ATOM 687 N N . GLU A 1 87 ? 6.253 -11.318 -12.442 1.00 90.44 87 GLU A N 1
ATOM 688 C CA . GLU A 1 87 ? 6.423 -12.015 -11.161 1.00 90.44 87 GLU A CA 1
ATOM 689 C C . GLU A 1 87 ? 7.524 -11.396 -10.289 1.00 90.44 87 GLU A C 1
ATOM 691 O O . GLU A 1 87 ? 7.328 -11.258 -9.083 1.00 90.44 87 GLU A O 1
ATOM 696 N N . TYR A 1 88 ? 8.624 -10.942 -10.897 1.00 89.88 88 TYR A N 1
ATOM 697 C CA . TYR A 1 88 ? 9.732 -10.297 -10.188 1.00 89.88 88 TYR A CA 1
ATOM 698 C C . TYR A 1 88 ? 9.354 -8.952 -9.541 1.00 89.88 88 TYR A C 1
ATOM 700 O O . TYR A 1 88 ? 10.108 -8.457 -8.712 1.00 89.88 88 TYR A O 1
ATOM 708 N N . LEU A 1 89 ? 8.188 -8.376 -9.875 1.00 92.50 89 LEU A N 1
ATOM 709 C CA . LEU A 1 89 ? 7.641 -7.156 -9.264 1.00 92.50 89 LEU A CA 1
ATOM 710 C C . LEU A 1 89 ? 6.611 -7.428 -8.164 1.00 92.50 89 LEU A C 1
ATOM 712 O O . LEU A 1 89 ? 6.077 -6.493 -7.564 1.00 92.50 89 LEU A O 1
ATOM 716 N N . ARG A 1 90 ? 6.297 -8.696 -7.884 1.00 92.19 90 ARG A N 1
ATOM 717 C CA . ARG A 1 90 ? 5.297 -9.064 -6.879 1.00 92.19 90 ARG A CA 1
ATOM 718 C C . ARG A 1 90 ? 5.977 -9.381 -5.560 1.00 92.19 90 ARG A C 1
ATOM 720 O O . ARG A 1 90 ? 6.683 -10.377 -5.432 1.00 92.19 90 ARG A O 1
ATOM 727 N N . TRP A 1 91 ? 5.696 -8.568 -4.548 1.00 93.06 91 TRP A N 1
ATOM 728 C CA . TRP A 1 91 ? 6.120 -8.867 -3.186 1.00 93.06 91 TRP A CA 1
ATOM 729 C C . TRP A 1 91 ? 5.473 -10.150 -2.662 1.00 93.06 91 TRP A C 1
ATOM 731 O O . TRP A 1 91 ? 4.255 -10.327 -2.773 1.00 93.06 91 TRP A O 1
ATOM 741 N N . LYS A 1 92 ? 6.288 -11.001 -2.032 1.00 89.38 92 LYS A N 1
ATOM 742 C CA . LYS A 1 92 ? 5.838 -12.143 -1.239 1.00 89.38 92 LYS A CA 1
ATOM 743 C C . LYS A 1 92 ? 6.548 -12.116 0.131 1.00 89.38 92 LYS A C 1
ATOM 745 O O . LYS A 1 92 ? 7.735 -11.781 0.193 1.00 89.38 92 LYS A O 1
ATOM 750 N N . PRO A 1 93 ? 5.852 -12.451 1.231 1.00 82.31 93 PRO A N 1
ATOM 751 C CA . PRO A 1 93 ? 6.430 -12.529 2.578 1.00 82.31 93 PRO A CA 1
ATOM 752 C C . PRO A 1 93 ? 7.679 -13.409 2.700 1.00 82.31 93 PRO A C 1
ATOM 754 O O . PRO A 1 93 ? 8.540 -13.148 3.536 1.00 82.31 93 PRO A O 1
ATOM 757 N N . ASP A 1 94 ? 7.732 -14.462 1.893 1.00 80.06 94 ASP A N 1
ATOM 758 C CA . ASP A 1 94 ? 8.661 -15.588 1.932 1.00 80.06 94 ASP A CA 1
ATOM 759 C C . ASP A 1 94 ? 9.757 -15.512 0.860 1.00 80.06 94 ASP A C 1
ATOM 761 O O . ASP A 1 94 ? 10.476 -16.489 0.662 1.00 80.06 94 ASP A O 1
ATOM 765 N N . ILE A 1 95 ? 9.905 -14.366 0.179 1.00 75.31 95 ILE A N 1
ATOM 766 C CA . ILE A 1 95 ? 11.012 -14.154 -0.763 1.00 75.31 95 ILE A CA 1
ATOM 767 C C . ILE A 1 95 ? 12.333 -14.427 -0.044 1.00 75.31 95 ILE A C 1
ATOM 769 O O . ILE A 1 95 ? 12.622 -13.838 1.003 1.00 75.31 95 ILE A O 1
ATOM 773 N N . ASP A 1 96 ? 13.143 -15.302 -0.637 1.00 68.38 96 ASP A N 1
ATOM 774 C CA . ASP A 1 96 ? 14.470 -15.600 -0.127 1.00 68.38 96 ASP A CA 1
ATOM 775 C C . ASP A 1 96 ? 15.355 -14.348 -0.212 1.00 68.38 96 ASP A C 1
ATOM 777 O O . ASP A 1 96 ? 15.719 -13.868 -1.289 1.00 68.38 96 ASP A O 1
ATOM 781 N N . VAL A 1 97 ? 15.710 -13.817 0.957 1.00 63.72 97 VAL A N 1
ATOM 782 C CA . VAL A 1 97 ? 16.563 -12.631 1.110 1.00 63.72 97 VAL A CA 1
ATOM 783 C C . VAL A 1 97 ? 18.008 -12.920 0.665 1.00 63.72 97 VAL A C 1
ATOM 785 O O . VAL A 1 97 ? 18.803 -11.996 0.516 1.00 63.72 97 VAL A O 1
ATOM 788 N N . ALA A 1 98 ? 18.373 -14.189 0.436 1.00 62.66 98 ALA A N 1
ATOM 789 C CA . ALA A 1 98 ? 19.631 -14.551 -0.216 1.00 62.66 98 ALA A CA 1
ATOM 790 C C . ALA A 1 98 ? 19.612 -14.298 -1.735 1.00 62.66 98 ALA A C 1
ATOM 792 O O . ALA A 1 98 ? 20.676 -14.149 -2.333 1.00 62.66 98 ALA A O 1
ATOM 793 N N . VAL A 1 99 ? 18.424 -14.240 -2.349 1.00 67.75 99 VAL A N 1
ATOM 794 C CA . VAL A 1 99 ? 18.235 -14.066 -3.800 1.00 67.75 99 VAL A CA 1
ATOM 795 C C . VAL A 1 99 ? 17.931 -12.612 -4.159 1.00 67.75 99 VAL A C 1
ATOM 797 O O . VAL A 1 99 ? 18.399 -12.128 -5.185 1.00 67.75 99 VAL A O 1
ATOM 800 N N . VAL A 1 100 ? 17.178 -11.903 -3.315 1.00 77.00 100 VAL A N 1
ATOM 801 C CA . VAL A 1 100 ? 16.768 -10.510 -3.552 1.00 77.00 100 VAL A CA 1
ATOM 802 C C . VAL A 1 100 ? 17.494 -9.581 -2.588 1.00 77.00 100 VAL A C 1
ATOM 804 O O . VAL A 1 100 ? 17.501 -9.809 -1.374 1.00 77.00 100 VAL A O 1
ATOM 807 N N . SER A 1 101 ? 18.093 -8.504 -3.102 1.00 82.44 101 SER A N 1
ATOM 808 C CA . SER A 1 101 ? 18.755 -7.532 -2.236 1.00 82.44 101 SER A CA 1
ATOM 809 C C . SER A 1 101 ? 17.744 -6.827 -1.327 1.00 82.44 101 SER A C 1
ATOM 811 O O . SER A 1 101 ? 16.558 -6.687 -1.623 1.00 82.44 101 SER A O 1
ATOM 813 N N . ARG A 1 102 ? 18.221 -6.313 -0.192 1.00 78.81 102 ARG A N 1
ATOM 814 C CA . ARG A 1 102 ? 17.362 -5.631 0.794 1.00 78.81 102 ARG A CA 1
ATOM 815 C C . ARG A 1 102 ? 16.644 -4.410 0.217 1.00 78.81 102 ARG A C 1
ATOM 817 O O . ARG A 1 102 ? 15.529 -4.104 0.628 1.00 78.81 102 ARG A O 1
ATOM 824 N N . VAL A 1 103 ? 17.305 -3.703 -0.698 1.00 82.75 103 VAL A N 1
ATOM 825 C CA . VAL A 1 103 ? 16.744 -2.526 -1.370 1.00 82.75 103 VAL A CA 1
ATOM 826 C C . VAL A 1 103 ? 15.612 -2.956 -2.294 1.00 82.75 103 VAL A C 1
ATOM 828 O O . VAL A 1 103 ? 14.525 -2.394 -2.218 1.00 82.75 103 VAL A O 1
ATOM 831 N N . GLU A 1 104 ? 15.829 -4.002 -3.088 1.00 85.75 104 GLU A N 1
ATOM 832 C CA . GLU A 1 104 ? 14.801 -4.552 -3.971 1.00 85.75 104 GLU A CA 1
ATOM 833 C C . GLU A 1 104 ? 13.605 -5.070 -3.168 1.00 85.75 104 GLU A C 1
ATOM 835 O O . GLU A 1 104 ? 12.474 -4.732 -3.491 1.00 85.75 104 GLU A O 1
ATOM 840 N N . TYR A 1 105 ? 13.826 -5.782 -2.056 1.00 87.12 105 TYR A N 1
ATOM 841 C CA . TYR A 1 105 ? 12.736 -6.242 -1.189 1.00 87.12 105 TYR A CA 1
ATOM 842 C C . TYR A 1 105 ? 11.850 -5.089 -0.685 1.00 87.12 105 TYR A C 1
ATOM 844 O O . TYR A 1 105 ? 10.624 -5.213 -0.684 1.00 87.12 105 TYR A O 1
ATOM 852 N N . ASN A 1 106 ? 12.456 -3.964 -0.281 1.00 86.69 106 ASN A N 1
ATOM 853 C CA . ASN A 1 106 ? 11.708 -2.770 0.127 1.00 86.69 106 ASN A CA 1
ATOM 854 C C . ASN A 1 106 ? 10.901 -2.190 -1.036 1.00 86.69 106 ASN A C 1
ATOM 856 O O . ASN A 1 106 ? 9.722 -1.913 -0.857 1.00 86.69 106 ASN A O 1
ATOM 860 N N . ILE A 1 107 ? 11.497 -2.080 -2.226 1.00 88.69 107 ILE A N 1
ATOM 861 C CA . ILE A 1 107 ? 10.798 -1.587 -3.419 1.00 88.69 107 ILE A CA 1
ATOM 862 C C . ILE A 1 107 ? 9.590 -2.474 -3.727 1.00 88.69 107 ILE A C 1
ATOM 864 O O . ILE A 1 107 ? 8.490 -1.965 -3.909 1.00 88.69 107 ILE A O 1
ATOM 868 N N . LEU A 1 108 ? 9.751 -3.801 -3.731 1.00 92.00 108 LEU A N 1
ATOM 869 C CA . LEU A 1 108 ? 8.639 -4.725 -3.973 1.00 92.00 108 LEU A CA 1
ATOM 870 C C . LEU A 1 108 ? 7.513 -4.529 -2.952 1.00 92.00 108 LEU A C 1
ATOM 872 O O . LEU A 1 108 ? 6.336 -4.503 -3.320 1.00 92.00 108 LEU A O 1
ATOM 876 N N . PHE A 1 109 ? 7.873 -4.375 -1.676 1.00 92.31 109 PHE A N 1
ATOM 877 C CA . PHE A 1 109 ? 6.915 -4.089 -0.614 1.00 92.31 109 PHE A CA 1
ATOM 878 C C . PHE A 1 109 ? 6.178 -2.763 -0.847 1.00 92.31 109 PHE A C 1
ATOM 880 O O . PHE A 1 109 ? 4.953 -2.728 -0.735 1.00 92.31 109 PHE A O 1
ATOM 887 N N . ASP A 1 110 ? 6.896 -1.703 -1.219 1.00 91.25 110 ASP A N 1
ATOM 888 C CA . ASP A 1 110 ? 6.322 -0.382 -1.485 1.00 91.25 110 ASP A CA 1
ATOM 889 C C . ASP A 1 110 ? 5.322 -0.442 -2.643 1.00 91.25 110 ASP A C 1
ATOM 891 O O . ASP A 1 110 ? 4.209 0.065 -2.521 1.00 91.25 110 ASP A O 1
ATOM 895 N N . ILE A 1 111 ? 5.654 -1.155 -3.726 1.00 93.75 111 ILE A N 1
ATOM 896 C CA . ILE A 1 111 ? 4.731 -1.401 -4.844 1.00 93.75 111 ILE A CA 1
ATOM 897 C C . ILE A 1 111 ? 3.464 -2.099 -4.338 1.00 93.75 111 ILE A C 1
ATOM 899 O O . ILE A 1 111 ? 2.347 -1.674 -4.630 1.00 93.75 111 ILE A O 1
ATOM 903 N N . HIS A 1 112 ? 3.621 -3.172 -3.562 1.00 95.19 112 HIS A N 1
ATOM 904 C CA . HIS A 1 112 ? 2.499 -3.949 -3.042 1.00 95.19 112 HIS A CA 1
ATOM 905 C C . HIS A 1 112 ? 1.569 -3.115 -2.152 1.00 95.19 112 HIS A C 1
ATOM 907 O O . HIS A 1 112 ? 0.347 -3.186 -2.312 1.00 95.19 112 HIS A O 1
ATOM 913 N N . ILE A 1 113 ? 2.137 -2.337 -1.229 1.00 95.12 113 ILE A N 1
ATOM 914 C CA . ILE A 1 113 ? 1.382 -1.463 -0.328 1.00 95.12 113 ILE A CA 1
ATOM 915 C C . ILE A 1 113 ? 0.708 -0.328 -1.089 1.00 95.12 113 ILE A C 1
ATOM 917 O O . ILE A 1 113 ? -0.431 0.003 -0.772 1.00 95.12 113 ILE A O 1
ATOM 921 N N . GLU A 1 114 ? 1.353 0.234 -2.107 1.00 93.62 114 GLU A N 1
ATOM 922 C CA . GLU A 1 114 ? 0.794 1.325 -2.902 1.00 93.62 114 GLU A CA 1
ATOM 923 C C . GLU A 1 114 ? -0.495 0.902 -3.627 1.00 93.62 114 GLU A C 1
ATOM 925 O O . GLU A 1 114 ? -1.491 1.627 -3.590 1.00 93.62 114 GLU A O 1
ATOM 930 N N . PHE A 1 115 ? -0.538 -0.303 -4.211 1.00 95.81 115 PHE A N 1
ATOM 931 C CA . PHE A 1 115 ? -1.777 -0.847 -4.790 1.00 95.81 115 PHE A CA 1
ATOM 932 C C . PHE A 1 115 ? -2.872 -1.052 -3.738 1.00 95.81 115 PHE A C 1
ATOM 934 O O . PHE A 1 115 ? -4.003 -0.610 -3.938 1.00 95.81 115 PHE A O 1
ATOM 941 N N . LEU A 1 116 ? -2.541 -1.676 -2.602 1.00 96.31 116 LEU A N 1
ATOM 942 C CA . LEU A 1 116 ? -3.513 -1.880 -1.524 1.00 96.31 116 LEU A CA 1
ATOM 943 C C . LEU A 1 116 ? -4.050 -0.555 -0.980 1.00 96.31 116 LEU A C 1
ATOM 945 O O . LEU A 1 116 ? -5.233 -0.441 -0.670 1.00 96.31 116 LEU A O 1
ATOM 949 N N . TYR A 1 117 ? -3.193 0.456 -0.864 1.00 95.25 117 TYR A N 1
ATOM 950 C CA . TYR A 1 117 ? -3.589 1.748 -0.331 1.00 95.25 117 TYR A CA 1
ATOM 951 C C . TYR A 1 117 ? -4.448 2.549 -1.314 1.00 95.25 117 TYR A C 1
ATOM 953 O O . TYR A 1 117 ? -5.381 3.227 -0.887 1.00 95.25 117 TYR A O 1
ATOM 961 N N . ASN A 1 118 ? -4.199 2.428 -2.620 1.00 95.31 118 ASN A N 1
ATOM 962 C CA . ASN A 1 118 ? -5.105 2.943 -3.646 1.00 95.31 118 ASN A CA 1
ATOM 963 C C . ASN A 1 118 ? -6.509 2.329 -3.499 1.00 95.31 118 ASN A C 1
ATOM 965 O O . ASN A 1 118 ? -7.491 3.066 -3.381 1.00 95.31 118 ASN A O 1
ATOM 969 N N . ASP A 1 119 ? -6.609 1.001 -3.392 1.00 95.81 119 ASP A N 1
ATOM 970 C CA . ASP A 1 119 ? -7.896 0.326 -3.176 1.00 95.81 119 ASP A CA 1
ATOM 971 C C . ASP A 1 119 ? -8.544 0.757 -1.846 1.00 95.81 119 ASP A C 1
ATOM 973 O O . ASP A 1 119 ? -9.744 1.039 -1.786 1.00 95.81 119 ASP A O 1
ATOM 977 N N . PHE A 1 120 ? -7.754 0.893 -0.777 1.00 96.06 120 PHE A N 1
ATOM 978 C CA . PHE A 1 120 ? -8.233 1.380 0.518 1.00 96.06 120 PHE A CA 1
ATOM 979 C C . PHE A 1 120 ? -8.855 2.775 0.409 1.00 96.06 120 PHE A C 1
ATOM 981 O O . PHE A 1 120 ? -9.953 3.004 0.918 1.00 96.06 120 PHE A O 1
ATOM 988 N N . LEU A 1 121 ? -8.180 3.718 -0.256 1.00 94.56 121 LEU A N 1
ATOM 989 C CA . LEU A 1 121 ? -8.691 5.077 -0.441 1.00 94.56 121 LEU A CA 1
ATOM 990 C C . LEU A 1 121 ? -9.963 5.111 -1.280 1.00 94.56 121 LEU A C 1
ATOM 992 O O . LEU A 1 121 ? -10.847 5.931 -1.017 1.00 94.56 121 LEU A O 1
ATOM 996 N N . LEU A 1 122 ? -10.080 4.211 -2.249 1.00 94.31 122 LEU A N 1
ATOM 997 C CA . LEU A 1 122 ? -11.260 4.090 -3.086 1.00 94.31 122 LEU A CA 1
ATOM 998 C C . LEU A 1 122 ? -12.489 3.661 -2.267 1.00 94.31 122 LEU A C 1
ATOM 1000 O O . LEU A 1 122 ? -13.505 4.360 -2.264 1.00 94.31 122 LEU A O 1
ATOM 1004 N N . TYR A 1 123 ? -12.384 2.586 -1.479 1.00 94.88 123 TYR A N 1
ATOM 1005 C CA . TYR A 1 123 ? -13.483 2.154 -0.603 1.00 94.88 123 TYR A CA 1
ATOM 1006 C C . TYR A 1 123 ? -13.716 3.105 0.578 1.00 94.88 123 TYR A C 1
ATOM 1008 O O . TYR A 1 123 ? -14.860 3.289 0.999 1.00 94.88 123 TYR A O 1
ATOM 1016 N N . ARG A 1 124 ? -12.673 3.780 1.084 1.00 91.56 124 ARG A N 1
ATOM 1017 C CA . ARG A 1 124 ? -12.825 4.862 2.075 1.00 91.56 124 ARG A CA 1
ATOM 1018 C C . ARG A 1 124 ? -13.638 6.015 1.495 1.00 91.56 124 ARG A C 1
ATOM 1020 O O . ARG A 1 124 ? -14.505 6.551 2.180 1.00 91.56 124 ARG A O 1
ATOM 1027 N N . THR A 1 125 ? -13.377 6.385 0.243 1.00 90.38 125 THR A N 1
ATOM 1028 C CA . THR A 1 125 ? -14.133 7.422 -0.468 1.00 90.38 125 THR A CA 1
ATOM 1029 C C . THR A 1 125 ? -15.594 7.025 -0.602 1.00 90.38 125 THR A C 1
ATOM 1031 O O . THR A 1 125 ? -16.462 7.819 -0.242 1.00 90.38 125 THR A O 1
ATOM 1034 N N . LEU A 1 126 ? -15.868 5.789 -1.033 1.00 92.19 126 LEU A N 1
ATOM 1035 C CA . LEU A 1 126 ? -17.230 5.269 -1.117 1.00 92.19 126 LEU A CA 1
ATOM 1036 C C . LEU A 1 126 ? -17.945 5.388 0.231 1.00 92.19 126 LEU A C 1
ATOM 1038 O O . LEU A 1 126 ? -18.949 6.088 0.321 1.00 92.19 126 LEU A O 1
ATOM 1042 N N . GLY A 1 127 ? -17.379 4.798 1.289 1.00 90.25 127 GLY A N 1
ATOM 1043 C CA . GLY A 1 127 ? -18.017 4.764 2.604 1.00 90.25 127 GLY A CA 1
ATOM 1044 C C . GLY A 1 127 ? -18.291 6.145 3.199 1.00 90.25 127 GLY A C 1
ATOM 1045 O O . GLY A 1 127 ? -19.372 6.391 3.733 1.00 90.25 127 GLY A O 1
ATOM 1046 N N . LYS A 1 128 ? -17.365 7.098 3.033 1.00 87.75 128 LYS A N 1
ATOM 1047 C CA . LYS A 1 128 ? -17.574 8.491 3.463 1.00 87.75 128 LYS A CA 1
ATOM 1048 C C . LYS A 1 128 ? -18.725 9.172 2.731 1.00 87.75 128 LYS A C 1
ATOM 1050 O O . LYS A 1 128 ? -19.468 9.945 3.330 1.00 87.75 128 LYS A O 1
ATOM 1055 N N . ARG A 1 129 ? -18.843 8.931 1.427 1.00 85.88 129 ARG A N 1
ATOM 1056 C CA . ARG A 1 129 ? -19.812 9.605 0.556 1.00 85.88 129 ARG A CA 1
ATOM 1057 C C . ARG A 1 129 ? -21.211 9.001 0.668 1.00 85.88 129 ARG A C 1
ATOM 1059 O O . ARG A 1 129 ? -22.185 9.740 0.571 1.00 85.88 129 ARG A O 1
ATOM 1066 N N . THR A 1 130 ? -21.311 7.697 0.911 1.00 86.69 130 THR A N 1
ATOM 1067 C CA . THR A 1 130 ? -22.586 6.978 1.071 1.00 86.69 130 THR A CA 1
ATOM 1068 C C . THR A 1 130 ? -23.017 6.814 2.526 1.00 86.69 130 THR A C 1
ATOM 1070 O O . THR A 1 130 ? -24.132 6.364 2.765 1.00 86.69 130 THR A O 1
ATOM 1073 N N . GLN A 1 131 ? -22.163 7.172 3.494 1.00 84.38 131 GLN A N 1
ATOM 1074 C CA . GLN A 1 131 ? -22.370 6.914 4.928 1.00 84.38 131 GLN A CA 1
ATOM 1075 C C . GLN A 1 131 ? -22.581 5.421 5.233 1.00 84.38 131 GLN A C 1
ATOM 1077 O O . GLN A 1 131 ? -23.315 5.048 6.147 1.00 84.38 131 GLN A O 1
ATOM 1082 N N . THR A 1 132 ? -21.925 4.557 4.458 1.00 83.88 132 THR A N 1
ATOM 1083 C CA . THR A 1 132 ? -21.922 3.102 4.651 1.00 83.88 132 THR A CA 1
ATOM 1084 C C . THR A 1 132 ? -20.508 2.615 4.946 1.00 83.88 132 THR A C 1
ATOM 1086 O O . THR A 1 132 ? -19.534 3.321 4.706 1.00 83.88 132 THR A O 1
ATOM 1089 N N . GLN A 1 133 ? -20.370 1.383 5.432 1.00 79.50 133 GLN A N 1
ATOM 1090 C CA . GLN A 1 133 ? -19.071 0.732 5.600 1.00 79.50 133 GLN A CA 1
ATOM 1091 C C . GLN A 1 133 ? -18.952 -0.387 4.558 1.00 79.50 133 GLN A C 1
ATOM 1093 O O . GLN A 1 133 ? -19.563 -1.438 4.736 1.00 79.50 133 GLN A O 1
ATOM 1098 N N . PRO A 1 134 ? -18.243 -0.170 3.435 1.00 84.25 134 PRO A N 1
ATOM 1099 C CA . PRO A 1 134 ? -18.075 -1.215 2.432 1.00 84.25 134 PRO A CA 1
ATOM 1100 C C . PRO A 1 134 ? -17.259 -2.365 3.022 1.00 84.25 134 PRO A C 1
ATOM 1102 O O . PRO A 1 134 ? -16.133 -2.134 3.444 1.00 84.25 134 PRO A O 1
ATOM 1105 N N . GLU A 1 135 ? -17.776 -3.594 3.024 1.00 87.25 135 GLU A N 1
ATOM 1106 C CA . GLU A 1 135 ? -17.086 -4.754 3.625 1.00 87.25 135 GLU A CA 1
ATOM 1107 C C . GLU A 1 135 ? -15.665 -4.957 3.064 1.00 87.25 135 GLU A C 1
ATOM 1109 O O . GLU A 1 135 ? -14.736 -5.268 3.807 1.00 87.25 135 GLU A O 1
ATOM 1114 N N . ALA A 1 136 ? -15.460 -4.653 1.776 1.00 91.44 136 ALA A N 1
ATOM 1115 C CA . ALA A 1 136 ? -14.154 -4.725 1.121 1.00 91.44 136 ALA A CA 1
ATOM 1116 C C . ALA A 1 136 ? -13.063 -3.887 1.820 1.00 91.44 136 ALA A C 1
ATOM 1118 O O . ALA A 1 136 ? -11.891 -4.260 1.784 1.00 91.44 136 ALA A O 1
ATOM 1119 N N . ILE A 1 137 ? -13.421 -2.783 2.496 1.00 93.38 137 ILE A N 1
ATOM 1120 C CA . ILE A 1 137 ? -12.443 -1.952 3.216 1.00 93.38 137 ILE A CA 1
ATOM 1121 C C . ILE A 1 137 ? -11.825 -2.692 4.406 1.00 93.38 137 ILE A C 1
ATOM 1123 O O . ILE A 1 137 ? -10.670 -2.436 4.743 1.00 93.38 137 ILE A O 1
ATOM 1127 N N . ILE A 1 138 ? -12.567 -3.617 5.029 1.00 93.25 138 ILE A N 1
ATOM 1128 C CA . ILE A 1 138 ? -12.078 -4.423 6.151 1.00 93.25 138 ILE A CA 1
ATOM 1129 C C . ILE A 1 138 ? -11.006 -5.384 5.656 1.00 93.25 138 ILE A C 1
ATOM 1131 O O . ILE A 1 138 ? -9.929 -5.450 6.245 1.00 93.25 138 ILE A O 1
ATOM 1135 N N . ASP A 1 139 ? -11.265 -6.089 4.556 1.00 94.56 139 ASP A N 1
ATOM 1136 C CA . ASP A 1 139 ? -10.312 -7.048 3.996 1.00 94.56 139 ASP A CA 1
ATOM 1137 C C . ASP A 1 139 ? -9.039 -6.365 3.492 1.00 94.56 139 ASP A C 1
ATOM 1139 O O . ASP A 1 139 ? -7.938 -6.802 3.826 1.00 94.56 139 ASP A O 1
ATOM 1143 N N . ILE A 1 140 ? -9.163 -5.224 2.811 1.00 96.06 140 ILE A N 1
ATOM 1144 C CA . ILE A 1 140 ? -7.997 -4.440 2.377 1.00 96.06 140 ILE A CA 1
ATOM 1145 C C . ILE A 1 140 ? -7.194 -3.943 3.587 1.00 96.06 140 ILE A C 1
ATOM 1147 O O . ILE A 1 140 ? -5.969 -4.069 3.614 1.00 96.06 140 ILE A O 1
ATOM 1151 N N . ALA A 1 141 ? -7.862 -3.418 4.621 1.00 96.56 141 ALA A N 1
ATOM 1152 C CA . ALA A 1 141 ? -7.189 -2.965 5.837 1.00 96.56 141 ALA A CA 1
ATOM 1153 C C . ALA A 1 141 ? -6.459 -4.114 6.554 1.00 96.56 141 ALA A C 1
ATOM 1155 O O . ALA A 1 141 ? -5.351 -3.921 7.063 1.00 96.56 141 ALA A O 1
ATOM 1156 N N . ARG A 1 142 ? -7.046 -5.321 6.568 1.00 96.69 142 ARG A N 1
ATOM 1157 C CA . ARG A 1 142 ? -6.401 -6.536 7.092 1.00 96.69 142 ARG A CA 1
ATOM 1158 C C . ARG A 1 142 ? -5.147 -6.885 6.303 1.00 96.69 142 ARG A C 1
ATOM 1160 O O . ARG A 1 142 ? -4.115 -7.147 6.920 1.00 96.69 142 ARG A O 1
ATOM 1167 N N . GLU A 1 143 ? -5.221 -6.881 4.974 1.00 96.38 143 GLU A N 1
ATOM 1168 C CA . GLU A 1 143 ? -4.075 -7.168 4.104 1.00 96.38 143 GLU A CA 1
ATOM 1169 C C . GLU A 1 143 ? -2.934 -6.169 4.319 1.00 96.38 143 GLU A C 1
ATOM 1171 O O . GLU A 1 143 ? -1.794 -6.589 4.525 1.00 96.38 143 GLU A O 1
ATOM 1176 N N . ILE A 1 144 ? -3.239 -4.865 4.370 1.00 97.44 144 ILE A N 1
ATOM 1177 C CA . ILE A 1 144 ? -2.250 -3.807 4.639 1.00 97.44 144 ILE A CA 1
ATOM 1178 C C . ILE A 1 144 ? -1.567 -4.041 5.987 1.00 97.44 144 ILE A C 1
ATOM 1180 O O . ILE A 1 144 ? -0.336 -4.057 6.069 1.00 97.44 144 ILE A O 1
ATOM 1184 N N . LEU A 1 145 ? -2.352 -4.241 7.051 1.00 96.81 145 LEU A N 1
ATOM 1185 C CA . LEU A 1 145 ? -1.812 -4.392 8.401 1.00 96.81 145 LEU A CA 1
ATOM 1186 C C . LEU A 1 145 ? -0.946 -5.652 8.520 1.00 96.81 145 LEU A C 1
ATOM 1188 O O . LEU A 1 145 ? 0.145 -5.606 9.086 1.00 96.81 145 LEU A O 1
ATOM 1192 N N . LYS A 1 146 ? -1.398 -6.765 7.937 1.00 96.44 146 LYS A N 1
ATOM 1193 C CA . LYS A 1 146 ? -0.654 -8.028 7.902 1.00 96.44 146 LYS A CA 1
ATOM 1194 C C . LYS A 1 146 ? 0.665 -7.888 7.147 1.00 96.44 146 LYS A C 1
ATOM 1196 O O . LYS A 1 146 ? 1.698 -8.328 7.651 1.00 96.44 146 LYS A O 1
ATOM 1201 N N . ALA A 1 147 ? 0.650 -7.260 5.971 1.00 96.00 147 ALA A N 1
ATOM 1202 C CA . ALA A 1 147 ? 1.850 -7.030 5.172 1.00 96.00 147 ALA A CA 1
ATOM 1203 C C . ALA A 1 147 ? 2.870 -6.163 5.931 1.00 96.00 147 ALA A C 1
ATOM 1205 O O . ALA A 1 147 ? 4.047 -6.521 6.000 1.00 96.00 147 ALA A O 1
ATOM 1206 N N . LEU A 1 148 ? 2.416 -5.078 6.570 1.00 94.81 148 LEU A N 1
ATOM 1207 C CA . LEU A 1 148 ? 3.260 -4.218 7.407 1.00 94.81 148 LEU A CA 1
ATOM 1208 C C . LEU A 1 148 ? 3.876 -4.983 8.579 1.00 94.81 148 LEU A C 1
ATOM 1210 O O . LEU A 1 148 ? 5.085 -4.901 8.787 1.00 94.81 148 LEU A O 1
ATOM 1214 N N . VAL A 1 149 ? 3.076 -5.756 9.318 1.00 95.12 149 VAL A N 1
ATOM 1215 C CA . VAL A 1 149 ? 3.565 -6.561 10.447 1.00 95.12 149 VAL A CA 1
ATOM 1216 C C . VAL A 1 149 ? 4.638 -7.548 9.988 1.00 95.12 149 VAL A C 1
ATOM 1218 O O . VAL A 1 149 ? 5.708 -7.593 10.591 1.00 95.12 149 VAL A O 1
ATOM 1221 N N . ILE A 1 150 ? 4.402 -8.283 8.897 1.00 93.44 150 ILE A N 1
ATOM 1222 C CA . ILE A 1 150 ? 5.376 -9.227 8.324 1.00 93.44 150 ILE A CA 1
ATOM 1223 C C . ILE A 1 150 ? 6.681 -8.514 7.959 1.00 93.44 150 ILE A C 1
ATOM 1225 O O . ILE A 1 150 ? 7.757 -8.958 8.364 1.00 93.44 150 ILE A O 1
ATOM 1229 N N . MET A 1 151 ? 6.591 -7.411 7.212 1.00 91.00 151 MET A N 1
ATOM 1230 C CA . MET A 1 151 ? 7.757 -6.672 6.727 1.00 91.00 151 MET A CA 1
ATOM 1231 C C . MET A 1 151 ? 8.581 -6.099 7.888 1.00 91.00 151 MET A C 1
ATOM 1233 O O . MET A 1 151 ? 9.799 -6.288 7.931 1.00 91.00 151 MET A O 1
ATOM 1237 N N . ILE A 1 152 ? 7.931 -5.464 8.868 1.00 90.31 152 ILE A N 1
ATOM 1238 C CA . ILE A 1 152 ? 8.613 -4.849 10.016 1.00 90.31 152 ILE A CA 1
ATOM 1239 C C . ILE A 1 152 ? 9.239 -5.925 10.905 1.00 90.31 152 ILE A C 1
ATOM 1241 O O . ILE A 1 152 ? 10.420 -5.836 11.243 1.00 90.31 152 ILE A O 1
ATOM 1245 N N . SER A 1 153 ? 8.498 -6.987 11.233 1.00 90.62 153 SER A N 1
ATOM 1246 C CA . SER A 1 153 ? 9.030 -8.109 12.014 1.00 90.62 153 SER A CA 1
ATOM 1247 C C . SER A 1 153 ? 10.198 -8.801 11.305 1.00 90.62 153 SER A C 1
ATOM 1249 O O . SER A 1 153 ? 11.155 -9.218 11.960 1.00 90.62 153 SER A O 1
ATOM 1251 N N . GLY A 1 154 ? 10.154 -8.892 9.972 1.00 87.44 154 GLY A N 1
ATOM 1252 C CA . GLY A 1 154 ? 11.264 -9.367 9.148 1.00 87.44 154 GLY A CA 1
ATOM 1253 C C . GLY A 1 154 ? 12.516 -8.507 9.315 1.00 87.44 154 GLY A C 1
ATOM 1254 O O . GLY A 1 154 ? 13.575 -9.045 9.637 1.00 87.44 154 GLY A O 1
ATOM 1255 N N . LYS A 1 155 ? 12.378 -7.180 9.185 1.00 84.56 155 LYS A N 1
ATOM 1256 C CA . LYS A 1 155 ? 13.477 -6.213 9.367 1.00 84.56 155 LYS A CA 1
ATOM 1257 C C . LYS A 1 155 ? 14.075 -6.246 10.773 1.00 84.56 155 LYS A C 1
ATOM 1259 O O . LYS A 1 155 ? 15.296 -6.210 10.909 1.00 84.56 155 LYS A O 1
ATOM 1264 N N . ILE A 1 156 ? 13.236 -6.345 11.808 1.00 85.31 156 ILE A N 1
ATOM 1265 C CA . ILE A 1 156 ? 13.690 -6.439 13.204 1.00 85.31 156 ILE A CA 1
ATOM 1266 C C . ILE A 1 156 ? 14.538 -7.701 13.397 1.00 85.31 156 ILE A C 1
ATOM 1268 O O . ILE A 1 156 ? 15.656 -7.625 13.904 1.00 85.31 156 ILE A O 1
ATOM 1272 N N . ARG A 1 157 ? 14.044 -8.862 12.946 1.00 85.31 157 ARG A N 1
ATOM 1273 C CA . ARG A 1 157 ? 14.744 -10.150 13.093 1.00 85.31 157 ARG A CA 1
ATOM 1274 C C . ARG A 1 157 ? 16.088 -10.176 12.368 1.00 85.31 157 ARG A C 1
ATOM 1276 O O . ARG A 1 157 ? 17.021 -10.816 12.840 1.00 85.31 157 ARG A O 1
ATOM 1283 N N . SER A 1 158 ? 16.192 -9.499 11.232 1.00 80.81 158 SER A N 1
ATOM 1284 C CA . SER A 1 158 ? 17.417 -9.440 10.438 1.00 80.81 158 SER A CA 1
ATOM 1285 C C . SER A 1 158 ? 18.360 -8.292 10.837 1.00 80.81 158 SER A C 1
ATOM 1287 O O . SER A 1 158 ? 19.364 -8.058 10.156 1.00 80.81 158 SER A O 1
ATOM 1289 N N . GLY A 1 159 ? 18.052 -7.563 11.921 1.00 74.62 159 GLY A N 1
ATOM 1290 C CA . GLY A 1 159 ? 18.853 -6.439 12.418 1.00 74.62 159 GLY A CA 1
ATOM 1291 C C . GLY A 1 159 ? 18.960 -5.283 11.420 1.00 74.62 159 GLY A C 1
ATOM 1292 O O . GLY A 1 159 ? 19.969 -4.580 11.388 1.00 74.62 159 GLY A O 1
ATOM 1293 N N . HIS A 1 160 ? 17.978 -5.129 10.528 1.00 70.38 160 HIS A N 1
ATOM 1294 C CA . HIS A 1 160 ? 18.007 -4.093 9.502 1.00 70.38 160 HIS A CA 1
ATOM 1295 C C . HIS A 1 160 ? 17.655 -2.730 10.095 1.00 70.38 160 HIS A C 1
ATOM 1297 O O . HIS A 1 160 ? 16.711 -2.635 10.881 1.00 70.38 160 HIS A O 1
ATOM 1303 N N . PRO A 1 161 ? 18.351 -1.653 9.683 1.00 67.12 161 PRO A N 1
ATOM 1304 C CA . PRO A 1 161 ? 17.927 -0.306 10.019 1.00 67.12 161 PRO A CA 1
ATOM 1305 C C . PRO A 1 161 ? 16.499 -0.080 9.521 1.00 67.12 161 PRO A C 1
ATOM 1307 O O . PRO A 1 161 ? 16.226 -0.196 8.326 1.00 67.12 161 PRO A O 1
ATOM 1310 N N . ILE A 1 162 ? 15.596 0.272 10.432 1.00 69.38 162 ILE A N 1
ATOM 1311 C CA . ILE A 1 162 ? 14.204 0.613 10.116 1.00 69.38 162 ILE A CA 1
ATOM 1312 C C . ILE A 1 162 ? 14.148 2.095 9.733 1.00 69.38 162 ILE A C 1
ATOM 1314 O O . ILE A 1 162 ? 13.415 2.890 10.305 1.00 69.38 162 ILE A O 1
ATOM 1318 N N . LYS A 1 163 ? 15.006 2.494 8.791 1.00 64.69 163 LYS A N 1
ATOM 1319 C CA . LYS A 1 163 ? 14.966 3.835 8.207 1.00 64.69 163 LYS A CA 1
ATOM 1320 C C . LYS A 1 163 ? 13.889 3.866 7.124 1.00 64.69 163 LYS A C 1
ATOM 1322 O O . LYS A 1 163 ? 13.551 2.826 6.555 1.00 64.69 163 LYS A O 1
ATOM 1327 N N . ASP A 1 164 ? 13.285 5.033 6.927 1.00 66.06 164 ASP A N 1
ATOM 1328 C CA . ASP A 1 164 ? 12.331 5.329 5.844 1.00 66.06 164 ASP A CA 1
ATOM 1329 C C . ASP A 1 164 ? 11.032 4.500 5.844 1.00 66.06 164 ASP A C 1
ATOM 1331 O O . ASP A 1 164 ? 10.201 4.607 4.949 1.00 66.06 164 ASP A O 1
ATOM 1335 N N . THR A 1 165 ? 10.789 3.707 6.892 1.00 69.44 165 THR A N 1
ATOM 1336 C CA . THR A 1 165 ? 9.585 2.862 7.000 1.00 69.44 165 THR A CA 1
ATOM 1337 C C . THR A 1 165 ? 8.403 3.627 7.616 1.00 69.44 165 THR A C 1
ATOM 1339 O O . THR A 1 165 ? 7.252 3.203 7.510 1.00 69.44 165 THR A O 1
ATOM 1342 N N . GLY A 1 166 ? 8.667 4.792 8.221 1.00 69.19 166 GLY A N 1
ATOM 1343 C CA . GLY A 1 166 ? 7.661 5.616 8.892 1.00 69.19 166 GLY A CA 1
ATOM 1344 C C . GLY A 1 166 ? 6.532 6.081 7.971 1.00 69.19 166 GLY A C 1
ATOM 1345 O O . GLY A 1 166 ? 5.392 6.175 8.422 1.00 69.19 166 GLY A O 1
ATOM 1346 N N . PHE A 1 167 ? 6.811 6.319 6.684 1.00 73.56 167 PHE A N 1
ATOM 1347 C CA . PHE A 1 167 ? 5.783 6.702 5.711 1.00 73.56 167 PHE A CA 1
ATOM 1348 C C . PHE A 1 167 ? 4.775 5.566 5.477 1.00 73.56 167 PHE A C 1
ATOM 1350 O O . PHE A 1 167 ? 3.577 5.773 5.646 1.00 73.56 167 PHE A O 1
ATOM 1357 N N . ASN A 1 168 ? 5.258 4.347 5.215 1.00 76.69 168 ASN A N 1
ATOM 1358 C CA . ASN A 1 168 ? 4.418 3.155 5.037 1.00 76.69 168 ASN A CA 1
ATOM 1359 C C . ASN A 1 168 ? 3.658 2.762 6.309 1.00 76.69 168 ASN A C 1
ATOM 1361 O O . ASN A 1 168 ? 2.563 2.217 6.260 1.00 76.69 168 ASN A O 1
ATOM 1365 N N . VAL A 1 169 ? 4.220 3.035 7.478 1.00 82.88 169 VAL A N 1
ATOM 1366 C CA . VAL A 1 169 ? 3.548 2.747 8.747 1.00 82.88 169 VAL A CA 1
ATOM 1367 C C . VAL A 1 169 ? 2.430 3.755 9.002 1.00 82.88 169 VAL A C 1
ATOM 1369 O O . VAL A 1 169 ? 1.326 3.378 9.384 1.00 82.88 169 VAL A O 1
ATOM 1372 N N . CYS A 1 170 ? 2.680 5.040 8.764 1.00 85.81 170 CYS A N 1
ATOM 1373 C CA . CYS A 1 170 ? 1.723 6.077 9.131 1.00 85.81 170 CYS A CA 1
ATOM 1374 C C . CYS A 1 170 ? 0.640 6.282 8.073 1.00 85.81 170 CYS A C 1
ATOM 1376 O O . CYS A 1 170 ? -0.528 6.388 8.431 1.00 85.81 170 CYS A O 1
ATOM 1378 N N . LEU A 1 171 ? 0.996 6.319 6.787 1.00 87.50 171 LEU A N 1
ATOM 1379 C CA . LEU A 1 171 ? 0.060 6.709 5.736 1.00 87.50 171 LEU A CA 1
ATOM 1380 C C . LEU A 1 171 ? -0.957 5.599 5.398 1.00 87.50 171 LEU A C 1
ATOM 1382 O O . LEU A 1 171 ? -2.153 5.868 5.490 1.00 87.50 171 LEU A O 1
ATOM 1386 N N . PRO A 1 172 ? -0.553 4.362 5.051 1.00 91.19 172 PRO A N 1
ATOM 1387 C CA . PRO A 1 172 ? -1.505 3.269 4.860 1.00 91.19 172 PRO A CA 1
ATOM 1388 C C . PRO A 1 172 ? -1.797 2.487 6.149 1.00 91.19 172 PRO A C 1
ATOM 1390 O O . PRO A 1 172 ? -2.921 2.012 6.329 1.00 91.19 172 PRO A O 1
ATOM 1393 N N . GLY A 1 173 ? -0.834 2.368 7.070 1.00 94.69 173 GLY A N 1
ATOM 1394 C CA . GLY A 1 173 ? -0.980 1.536 8.268 1.00 94.69 173 GLY A CA 1
ATOM 1395 C C . GLY A 1 173 ? -1.964 2.085 9.303 1.00 94.69 173 GLY A C 1
ATOM 1396 O O . GLY A 1 173 ? -2.876 1.365 9.709 1.00 94.69 173 GLY A O 1
ATOM 1397 N N . LEU A 1 174 ? -1.841 3.356 9.707 1.00 94.06 174 LEU A N 1
ATOM 1398 C CA . LEU A 1 174 ? -2.731 3.942 10.724 1.00 94.06 174 LEU A CA 1
ATOM 1399 C C . LEU A 1 174 ? -4.202 4.015 10.284 1.00 94.06 174 LEU A C 1
ATOM 1401 O O . LEU A 1 174 ? -5.061 3.613 11.072 1.00 94.06 174 LEU A O 1
ATOM 1405 N N . PRO A 1 175 ? -4.540 4.447 9.051 1.00 93.88 175 PRO A N 1
ATOM 1406 C CA . PRO A 1 175 ? -5.920 4.398 8.579 1.00 93.88 175 PRO A CA 1
ATOM 1407 C C . PRO A 1 175 ? -6.500 2.988 8.537 1.00 93.88 175 PRO A C 1
ATOM 1409 O O . PRO A 1 175 ? -7.661 2.803 8.908 1.00 93.88 175 PRO A O 1
ATOM 1412 N N . SER A 1 176 ? -5.695 2.002 8.136 1.00 95.88 176 SER A N 1
ATOM 1413 C CA . SER A 1 176 ? -6.103 0.595 8.122 1.00 95.88 176 SER A CA 1
ATOM 1414 C C . SER A 1 176 ? -6.362 0.082 9.536 1.00 95.88 176 SER A C 1
ATOM 1416 O O . SER A 1 176 ? -7.424 -0.474 9.806 1.00 95.88 176 SER A O 1
ATOM 1418 N N . ALA A 1 177 ? -5.445 0.349 10.471 1.00 96.44 177 ALA A N 1
ATOM 1419 C CA . ALA A 1 177 ? -5.630 0.019 11.879 1.00 96.44 177 ALA A CA 1
ATOM 1420 C C . ALA A 1 177 ? -6.898 0.670 12.452 1.00 96.44 177 ALA A C 1
ATOM 1422 O O . ALA A 1 177 ? -7.645 0.020 13.172 1.00 96.44 177 ALA A O 1
ATOM 1423 N N . GLY A 1 178 ? -7.195 1.912 12.067 1.00 94.00 178 GLY A N 1
ATOM 1424 C CA . GLY A 1 178 ? -8.407 2.617 12.476 1.00 94.00 178 GLY A CA 1
ATOM 1425 C C . GLY A 1 178 ? -9.705 1.961 12.055 1.00 94.00 178 GLY A C 1
ATOM 1426 O O . GLY A 1 178 ? -10.600 1.780 12.878 1.00 94.00 178 GLY A O 1
ATOM 1427 N N . VAL A 1 179 ? -9.794 1.580 10.782 1.00 93.62 179 VAL A N 1
ATOM 1428 C CA . VAL A 1 179 ? -10.947 0.846 10.247 1.00 93.62 179 VAL A CA 1
ATOM 1429 C C . VAL A 1 179 ? -11.150 -0.465 11.010 1.00 93.62 179 VAL A C 1
ATOM 1431 O O . VAL A 1 179 ? -12.273 -0.787 11.396 1.00 93.62 179 VAL A O 1
ATOM 1434 N N . LEU A 1 180 ? -10.066 -1.191 11.292 1.00 95.00 180 LEU A N 1
ATOM 1435 C CA . LEU A 1 180 ? -10.118 -2.460 12.019 1.00 95.00 180 LEU A CA 1
ATOM 1436 C C . LEU A 1 180 ? -10.474 -2.289 13.498 1.00 95.00 180 LEU A C 1
ATOM 1438 O O . LEU A 1 180 ? -11.272 -3.065 14.019 1.00 95.00 180 LEU A O 1
ATOM 1442 N N . CYS A 1 181 ? -9.935 -1.270 14.167 1.00 94.75 181 CYS A N 1
ATOM 1443 C CA . CYS A 1 181 ? -10.294 -0.907 15.536 1.00 94.75 181 CYS A CA 1
ATOM 1444 C C . CYS A 1 181 ? -11.781 -0.553 15.650 1.00 94.75 181 CYS A C 1
ATOM 1446 O O . CYS A 1 181 ? -12.474 -1.065 16.530 1.00 94.75 181 CYS A O 1
ATOM 1448 N N . ALA A 1 182 ? -12.289 0.283 14.739 1.00 90.50 182 ALA A N 1
ATOM 1449 C CA . ALA A 1 182 ? -13.697 0.664 14.719 1.00 90.50 182 ALA A CA 1
ATOM 1450 C C . ALA A 1 182 ? -14.605 -0.557 14.520 1.00 90.50 182 ALA A C 1
ATOM 1452 O O . ALA A 1 182 ? -15.598 -0.706 15.233 1.00 90.50 182 ALA A O 1
ATOM 1453 N N . GLU A 1 183 ? -14.232 -1.455 13.608 1.00 89.50 183 GLU A N 1
ATOM 1454 C CA . GLU A 1 183 ? -14.973 -2.687 13.343 1.00 89.50 183 GLU A CA 1
ATOM 1455 C C . GLU A 1 183 ? -14.922 -3.675 14.520 1.00 89.50 183 GLU A C 1
ATOM 1457 O O . GLU A 1 183 ? -15.942 -4.270 14.876 1.00 89.50 183 GLU A O 1
ATOM 1462 N N . LEU A 1 184 ? -13.768 -3.813 15.182 1.00 90.88 184 LEU A N 1
ATOM 1463 C CA . LEU A 1 184 ? -13.620 -4.635 16.386 1.00 90.88 184 LEU A CA 1
ATOM 1464 C C . LEU A 1 184 ? -14.529 -4.164 17.522 1.00 90.88 184 LEU A C 1
ATOM 1466 O O . LEU A 1 184 ? -15.209 -4.988 18.136 1.00 90.88 184 LEU A O 1
ATOM 1470 N N . LEU A 1 185 ? -14.558 -2.856 17.781 1.00 89.31 185 LEU A N 1
ATOM 1471 C CA . LEU A 1 185 ? -15.411 -2.254 18.806 1.00 89.31 185 LEU A CA 1
ATOM 1472 C C . LEU A 1 185 ? -16.900 -2.353 18.450 1.00 89.31 185 LEU A C 1
ATOM 1474 O O . LEU A 1 185 ? -17.731 -2.665 19.301 1.00 89.31 185 LEU A O 1
ATOM 1478 N N . ARG A 1 186 ? -17.260 -2.126 17.179 1.00 86.50 186 ARG A N 1
ATOM 1479 C CA . ARG A 1 186 ? -18.644 -2.279 16.703 1.00 86.50 186 ARG A CA 1
ATOM 1480 C C . ARG A 1 186 ? -19.160 -3.690 16.981 1.00 86.50 186 ARG A C 1
ATOM 1482 O O . ARG A 1 186 ? -20.287 -3.855 17.445 1.00 86.50 186 ARG A O 1
ATOM 1489 N N . ARG A 1 187 ? -18.326 -4.707 16.739 1.00 84.88 187 ARG A N 1
ATOM 1490 C CA . ARG A 1 187 ? -18.665 -6.114 16.996 1.00 84.88 187 ARG A CA 1
ATOM 1491 C C . ARG A 1 187 ? -18.576 -6.515 18.465 1.00 84.88 187 ARG A C 1
ATOM 1493 O O . ARG A 1 187 ? -19.317 -7.404 18.856 1.00 84.88 187 ARG A O 1
ATOM 1500 N N . SER A 1 188 ? -17.713 -5.903 19.281 1.00 83.44 188 SER A N 1
ATOM 1501 C CA . SER A 1 188 ? -17.683 -6.192 20.725 1.00 83.44 188 SER A CA 1
ATOM 1502 C C . SER A 1 188 ? -18.922 -5.661 21.447 1.00 83.44 188 SER A C 1
ATOM 1504 O O . SER A 1 188 ? -19.390 -6.295 22.385 1.00 83.44 188 SER A O 1
ATOM 1506 N N . ARG A 1 189 ? -19.479 -4.536 20.983 1.00 81.56 189 ARG A N 1
ATOM 1507 C CA . ARG A 1 189 ? -20.691 -3.917 21.545 1.00 81.56 189 ARG A CA 1
ATOM 1508 C C . ARG A 1 189 ? -21.991 -4.504 20.987 1.00 81.56 189 ARG A C 1
ATOM 1510 O O . ARG A 1 189 ? -23.048 -4.339 21.590 1.00 81.56 189 ARG A O 1
ATOM 1517 N N . SER A 1 190 ? -21.942 -5.172 19.834 1.00 75.50 190 SER A N 1
ATOM 1518 C CA . SER A 1 190 ? -23.120 -5.806 19.243 1.00 75.50 190 SER A CA 1
ATOM 1519 C C . SER A 1 190 ? -23.358 -7.187 19.855 1.00 75.50 190 SER A C 1
ATOM 1521 O O . SER A 1 190 ? -22.585 -8.114 19.639 1.00 75.50 190 SER A O 1
ATOM 1523 N N . ALA A 1 191 ? -24.468 -7.345 20.581 1.00 56.81 191 ALA A N 1
ATOM 1524 C CA . ALA A 1 191 ? -24.906 -8.635 21.126 1.00 56.81 191 ALA A CA 1
ATOM 1525 C C . ALA A 1 191 ? -25.349 -9.642 20.043 1.00 56.81 191 ALA A C 1
ATOM 1527 O O . ALA A 1 191 ? -25.568 -10.819 20.331 1.00 56.81 191 ALA A O 1
ATOM 1528 N N . VAL A 1 192 ? -25.498 -9.192 18.792 1.00 57.12 192 VAL A N 1
ATOM 1529 C CA . VAL A 1 192 ? -25.880 -10.049 17.672 1.00 57.12 192 VAL A CA 1
ATOM 1530 C C . VAL A 1 192 ? -24.611 -10.635 17.069 1.00 57.12 192 VAL A C 1
ATOM 1532 O O . VAL A 1 192 ? -23.904 -9.984 16.301 1.00 57.12 192 VAL A O 1
ATOM 1535 N N . VAL A 1 193 ? -24.342 -11.898 17.402 1.00 55.06 193 VAL A N 1
ATOM 1536 C CA . VAL A 1 193 ? -23.369 -12.734 16.693 1.00 55.06 193 VAL A CA 1
ATOM 1537 C C . VAL A 1 193 ? -23.886 -12.919 15.266 1.00 55.06 193 VAL A C 1
ATOM 1539 O O . VAL A 1 193 ? -24.623 -13.856 14.972 1.00 55.06 193 VAL A O 1
ATOM 1542 N N . SER A 1 194 ? -23.570 -11.976 14.377 1.00 49.47 194 SER A N 1
ATOM 1543 C CA . SER A 1 194 ? -23.880 -12.121 12.958 1.00 49.47 194 SER A CA 1
ATOM 1544 C C . SER A 1 194 ? -22.977 -13.215 12.396 1.00 49.47 194 SER A C 1
ATOM 1546 O O . SER A 1 194 ? -21.781 -13.016 12.186 1.00 49.47 194 SER A O 1
ATOM 1548 N N . SER A 1 195 ? -23.556 -14.401 12.234 1.00 49.62 195 SER A N 1
ATOM 1549 C CA . SER A 1 195 ? -22.901 -15.669 11.902 1.00 49.62 195 SER A CA 1
ATOM 1550 C C . SER A 1 195 ? -22.632 -15.868 10.407 1.00 49.62 195 SER A C 1
ATOM 1552 O O . SER A 1 195 ? -22.382 -16.991 9.979 1.00 49.62 195 SER A O 1
ATOM 1554 N N . LEU A 1 196 ? -22.704 -14.814 9.589 1.00 51.47 196 LEU A N 1
ATOM 1555 C CA . LEU A 1 196 ? -22.715 -14.970 8.130 1.00 51.47 196 LEU A CA 1
ATOM 1556 C C . LEU A 1 196 ? -21.343 -14.819 7.456 1.00 51.47 196 LEU A C 1
ATOM 1558 O O . LEU A 1 196 ? -21.176 -15.317 6.348 1.00 51.47 196 LEU A O 1
ATOM 1562 N N . LEU A 1 197 ? -20.348 -14.222 8.122 1.00 55.34 197 LEU A N 1
ATOM 1563 C CA . LEU A 1 197 ? -18.953 -14.190 7.663 1.00 55.34 197 LEU A CA 1
ATOM 1564 C C . LEU A 1 197 ? -18.021 -14.319 8.872 1.00 55.34 197 LEU A C 1
ATOM 1566 O O . LEU A 1 197 ? -18.145 -13.568 9.844 1.00 55.34 197 LEU A O 1
ATOM 1570 N N . GLU A 1 198 ? -17.109 -15.287 8.816 1.00 68.31 198 GLU A N 1
ATOM 1571 C CA . GLU A 1 198 ? -16.155 -15.607 9.877 1.00 68.31 198 GLU A CA 1
ATOM 1572 C C . GLU A 1 198 ? -15.172 -14.439 10.054 1.00 68.31 198 GLU A C 1
ATOM 1574 O O . GLU A 1 198 ? -14.150 -14.331 9.383 1.00 68.31 198 GLU A O 1
ATOM 1579 N N . PHE A 1 199 ? -15.526 -13.490 10.920 1.00 81.56 199 PHE A N 1
ATOM 1580 C CA . PHE A 1 199 ? -14.683 -12.338 11.204 1.00 81.56 199 PHE A CA 1
ATOM 1581 C C . PHE A 1 199 ? -13.454 -12.790 11.992 1.00 81.56 199 PHE A C 1
ATOM 1583 O O . PHE A 1 199 ? -13.601 -13.297 13.111 1.00 81.56 199 PHE A O 1
ATOM 1590 N N . PRO A 1 200 ? -12.238 -12.590 11.461 1.00 89.94 200 PRO A N 1
ATOM 1591 C CA . PRO A 1 200 ? -11.023 -13.164 12.021 1.00 89.94 200 PRO A CA 1
ATOM 1592 C C . PRO A 1 200 ? -10.515 -12.303 13.181 1.00 89.94 200 PRO A C 1
ATOM 1594 O O . PRO A 1 200 ? -9.436 -11.712 13.138 1.00 89.94 200 PRO A O 1
ATOM 1597 N N . ARG A 1 201 ? -11.316 -12.232 14.251 1.00 91.44 201 ARG A N 1
ATOM 1598 C CA . ARG A 1 201 ? -11.082 -11.398 15.438 1.00 91.44 201 ARG A CA 1
ATOM 1599 C C . ARG A 1 201 ? -9.682 -11.602 16.008 1.00 91.44 201 ARG A C 1
ATOM 1601 O O . ARG A 1 201 ? -9.008 -10.625 16.312 1.00 91.44 201 ARG A O 1
ATOM 1608 N N . SER A 1 202 ? -9.250 -12.858 16.138 1.00 93.12 202 SER A N 1
ATOM 1609 C CA . SER A 1 202 ? -7.934 -13.187 16.698 1.00 93.12 202 SER A CA 1
ATOM 1610 C C . SER A 1 202 ? -6.790 -12.653 15.830 1.00 93.12 202 SER A C 1
ATOM 1612 O O . SER A 1 202 ? -5.885 -12.015 16.357 1.00 93.12 202 SER A O 1
ATOM 1614 N N . GLU A 1 203 ? -6.860 -12.831 14.504 1.00 95.00 203 GLU A N 1
ATOM 1615 C CA . GLU A 1 203 ? -5.851 -12.306 13.571 1.00 95.00 203 GLU A CA 1
ATOM 1616 C C . GLU A 1 203 ? -5.764 -10.778 13.659 1.00 95.00 203 GLU A C 1
ATOM 1618 O O . GLU A 1 203 ? -4.671 -10.221 13.749 1.00 95.00 203 GLU A O 1
ATOM 1623 N N . ILE A 1 204 ? -6.913 -10.094 13.671 1.00 95.75 204 ILE A N 1
ATOM 1624 C CA . ILE A 1 204 ? -6.963 -8.629 13.727 1.00 95.75 204 ILE A CA 1
ATOM 1625 C C . ILE A 1 204 ? -6.368 -8.121 15.046 1.00 95.75 204 ILE A C 1
ATOM 1627 O O . ILE A 1 204 ? -5.523 -7.230 15.021 1.00 95.75 204 ILE A O 1
ATOM 1631 N N . ILE A 1 205 ? -6.748 -8.707 16.187 1.00 96.38 205 ILE A N 1
ATOM 1632 C CA . ILE A 1 205 ? -6.205 -8.342 17.506 1.00 96.38 205 ILE A CA 1
ATOM 1633 C C . ILE A 1 205 ? -4.687 -8.550 17.556 1.00 96.38 205 ILE A C 1
ATOM 1635 O O . ILE A 1 205 ? -3.966 -7.673 18.035 1.00 96.38 205 ILE A O 1
ATOM 1639 N N . GLN A 1 206 ? -4.185 -9.679 17.046 1.00 96.88 206 GLN A N 1
ATOM 1640 C CA . GLN A 1 206 ? -2.748 -9.969 17.027 1.00 96.88 206 GLN A CA 1
ATOM 1641 C C . GLN A 1 206 ? -1.985 -8.968 16.154 1.00 96.88 206 GLN A C 1
ATOM 1643 O O . GLN A 1 206 ? -0.995 -8.390 16.604 1.00 96.88 206 GLN A O 1
ATOM 1648 N N . ASN A 1 207 ? -2.469 -8.709 14.936 1.00 97.50 207 ASN A N 1
ATOM 1649 C CA . ASN A 1 207 ? -1.832 -7.763 14.022 1.00 97.50 207 ASN A CA 1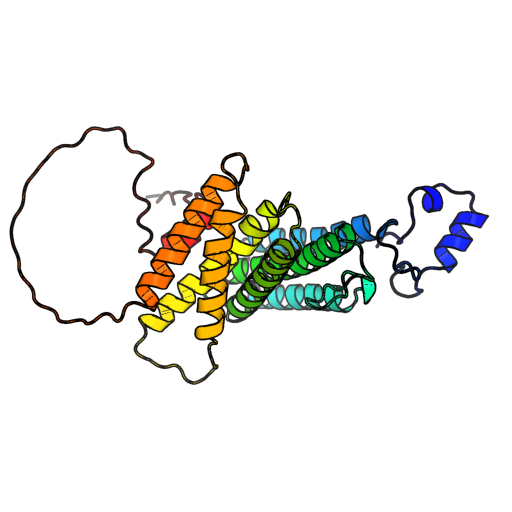
ATOM 1650 C C . ASN A 1 207 ? -1.874 -6.328 14.562 1.00 97.50 207 ASN A C 1
ATOM 1652 O O . ASN A 1 207 ? -0.874 -5.626 14.458 1.00 97.50 207 ASN A O 1
ATOM 1656 N N . LEU A 1 208 ? -2.977 -5.896 15.184 1.00 97.81 208 LEU A N 1
ATOM 1657 C CA . LEU A 1 208 ? -3.072 -4.579 15.827 1.00 97.81 208 LEU A CA 1
ATOM 1658 C C . LEU A 1 208 ? -2.128 -4.459 17.024 1.00 97.81 208 LEU A C 1
ATOM 1660 O O . LEU A 1 208 ? -1.460 -3.440 17.165 1.00 97.81 208 LEU A O 1
ATOM 1664 N N . THR A 1 209 ? -2.029 -5.503 17.849 1.00 97.50 209 THR A N 1
ATOM 1665 C CA . THR A 1 209 ? -1.089 -5.544 18.980 1.00 97.50 209 THR A CA 1
ATOM 1666 C C . THR A 1 209 ? 0.354 -5.400 18.497 1.00 97.50 209 THR A C 1
ATOM 1668 O O . THR A 1 209 ? 1.103 -4.568 19.012 1.00 97.50 209 THR A O 1
ATOM 1671 N N . LEU A 1 210 ? 0.745 -6.176 17.479 1.00 96.81 210 LEU A N 1
ATOM 1672 C CA . LEU A 1 210 ? 2.086 -6.104 16.892 1.00 96.81 210 LEU A CA 1
ATOM 1673 C C . LEU A 1 210 ? 2.339 -4.748 16.235 1.00 96.81 210 LEU A C 1
ATOM 1675 O O . LEU A 1 210 ? 3.391 -4.154 16.440 1.00 96.81 210 LEU A O 1
ATOM 1679 N N . PHE A 1 211 ? 1.369 -4.229 15.488 1.00 96.88 211 PHE A N 1
ATOM 1680 C CA . PHE A 1 211 ? 1.488 -2.934 14.835 1.00 96.88 211 PHE A CA 1
ATOM 1681 C C . PHE A 1 211 ? 1.605 -1.780 15.840 1.00 96.88 211 PHE A C 1
ATOM 1683 O O . PHE A 1 211 ? 2.431 -0.893 15.645 1.00 96.88 211 PHE A O 1
ATOM 1690 N N . ALA A 1 212 ? 0.862 -1.818 16.951 1.00 95.88 212 ALA A N 1
ATOM 1691 C CA . ALA A 1 212 ? 1.023 -0.863 18.044 1.00 95.88 212 ALA A CA 1
ATOM 1692 C C . ALA A 1 212 ? 2.432 -0.936 18.646 1.00 95.88 212 ALA A C 1
ATOM 1694 O O . ALA A 1 212 ? 3.077 0.094 18.800 1.00 95.88 212 ALA A O 1
ATOM 1695 N N . ALA A 1 213 ? 2.961 -2.131 18.924 1.00 94.12 213 ALA A N 1
ATOM 1696 C CA . ALA A 1 213 ? 4.340 -2.274 19.400 1.00 94.12 213 ALA A CA 1
ATOM 1697 C C . ALA A 1 213 ? 5.370 -1.729 18.390 1.00 94.12 213 ALA A C 1
ATOM 1699 O O . ALA A 1 213 ? 6.346 -1.083 18.774 1.00 94.12 213 ALA A O 1
ATOM 1700 N N . HIS A 1 214 ? 5.131 -1.933 17.094 1.00 91.88 214 HIS A N 1
ATOM 1701 C CA . HIS A 1 214 ? 5.978 -1.404 16.027 1.00 91.88 214 HIS A CA 1
ATOM 1702 C C . HIS A 1 214 ? 5.956 0.126 15.985 1.00 91.88 214 HIS A C 1
ATOM 1704 O O . HIS A 1 214 ? 7.021 0.728 15.946 1.00 91.88 214 HIS A O 1
ATOM 1710 N N . LEU A 1 215 ? 4.787 0.769 16.078 1.00 91.50 215 LEU A N 1
ATOM 1711 C CA . LEU A 1 215 ? 4.667 2.238 16.104 1.00 91.50 215 LEU A CA 1
ATOM 1712 C C . LEU A 1 215 ? 5.520 2.894 17.199 1.00 91.50 215 LEU A C 1
ATOM 1714 O O . LEU A 1 215 ? 6.077 3.963 16.969 1.00 91.50 215 LEU A O 1
ATOM 1718 N N . ASP A 1 216 ? 5.635 2.244 18.359 1.00 87.75 216 ASP A N 1
ATOM 1719 C CA . ASP A 1 216 ? 6.431 2.733 19.493 1.00 87.75 216 ASP A CA 1
ATOM 1720 C C . ASP A 1 216 ? 7.939 2.598 19.273 1.00 87.75 216 ASP A C 1
ATOM 1722 O O . ASP A 1 216 ? 8.737 3.402 19.744 1.00 87.75 216 ASP A O 1
ATOM 1726 N N . THR A 1 217 ? 8.335 1.528 18.584 1.00 86.00 217 THR A N 1
ATOM 1727 C CA . THR A 1 217 ? 9.731 1.090 18.513 1.00 86.00 217 THR A CA 1
ATOM 1728 C C . THR A 1 217 ? 10.441 1.564 17.257 1.00 86.00 217 THR A C 1
ATOM 1730 O O . THR A 1 217 ? 11.657 1.736 17.291 1.00 86.00 217 THR A O 1
ATOM 1733 N N . ILE A 1 218 ? 9.720 1.758 16.150 1.00 85.44 218 ILE A N 1
ATOM 1734 C CA . ILE A 1 218 ? 10.329 2.057 14.847 1.00 85.44 218 ILE A CA 1
ATOM 1735 C C . ILE A 1 218 ? 10.271 3.535 14.470 1.00 85.44 218 ILE A C 1
ATOM 1737 O O . ILE A 1 218 ? 11.083 3.963 13.656 1.00 85.44 218 ILE A O 1
ATOM 1741 N N . VAL A 1 219 ? 9.316 4.295 15.018 1.00 84.56 219 VAL A N 1
ATOM 1742 C CA . VAL A 1 219 ? 9.170 5.727 14.735 1.00 84.56 219 VAL A CA 1
ATOM 1743 C C . VAL A 1 219 ? 9.823 6.509 15.865 1.00 84.56 219 VAL A C 1
ATOM 1745 O O . VAL A 1 219 ? 9.329 6.544 16.991 1.00 84.56 219 VAL A O 1
ATOM 1748 N N . MET A 1 220 ? 10.953 7.133 15.563 1.00 85.06 220 MET A N 1
ATOM 1749 C CA . MET A 1 220 ? 11.792 7.818 16.537 1.00 85.06 220 MET A CA 1
ATOM 1750 C C . MET A 1 220 ? 11.319 9.257 16.774 1.00 85.06 220 MET A C 1
ATOM 1752 O O . MET A 1 220 ? 10.733 9.861 15.879 1.00 85.06 220 MET A O 1
ATOM 1756 N N . PRO A 1 221 ? 11.639 9.879 17.927 1.00 85.56 221 PRO A N 1
ATOM 1757 C CA . PRO A 1 221 ? 11.221 11.253 18.242 1.00 85.56 221 PRO A CA 1
ATOM 1758 C C . PRO A 1 221 ? 11.616 12.333 17.223 1.00 85.56 221 PRO A C 1
ATOM 1760 O O . PRO A 1 221 ? 11.010 13.400 17.198 1.00 85.56 221 PRO A O 1
ATOM 1763 N N . HIS A 1 222 ? 12.636 12.077 16.403 1.00 84.12 222 HIS A N 1
ATOM 1764 C CA . HIS A 1 222 ? 13.105 12.991 15.360 1.00 84.12 222 HIS A CA 1
ATOM 1765 C C . HIS A 1 222 ? 12.423 12.775 13.999 1.00 84.12 222 HIS A C 1
ATOM 1767 O O . HIS A 1 222 ? 12.649 13.564 13.082 1.00 84.12 222 HIS A O 1
ATOM 1773 N N . ASP A 1 223 ? 11.590 11.741 13.853 1.00 83.38 223 ASP A N 1
ATOM 1774 C CA . ASP A 1 223 ? 10.851 11.484 12.621 1.00 83.38 223 ASP A CA 1
ATOM 1775 C C . ASP A 1 223 ? 9.673 12.452 12.477 1.00 83.38 223 ASP A C 1
ATOM 1777 O O . ASP A 1 223 ? 8.910 12.685 13.418 1.00 83.38 223 ASP A O 1
ATOM 1781 N N . GLY A 1 224 ? 9.439 12.951 11.259 1.00 81.00 224 GLY A N 1
ATOM 1782 C CA . GLY A 1 224 ? 8.318 13.860 10.977 1.00 81.00 224 GLY A CA 1
ATOM 1783 C C . GLY A 1 224 ? 6.939 13.269 11.303 1.00 81.00 224 GLY A C 1
ATOM 1784 O O . GLY A 1 224 ? 6.003 14.003 11.614 1.00 81.00 224 GLY A O 1
ATOM 1785 N N . ASN A 1 225 ? 6.824 11.937 11.304 1.00 84.12 225 ASN A N 1
ATOM 1786 C CA . ASN A 1 225 ? 5.585 11.224 11.610 1.00 84.12 225 ASN A CA 1
ATOM 1787 C C . ASN A 1 225 ? 5.443 10.819 13.087 1.00 84.12 225 ASN A C 1
ATOM 1789 O O . ASN A 1 225 ? 4.426 10.227 13.450 1.00 84.12 225 ASN A O 1
ATOM 1793 N N . TYR A 1 226 ? 6.412 11.145 13.952 1.00 88.38 226 TYR A N 1
ATOM 1794 C CA . TYR A 1 226 ? 6.445 10.688 15.347 1.00 88.38 226 TYR A CA 1
ATOM 1795 C C . TYR A 1 226 ? 5.153 10.975 16.110 1.00 88.38 226 TYR A C 1
ATOM 1797 O O . TYR A 1 226 ? 4.568 10.081 16.718 1.00 88.38 226 TYR A O 1
ATOM 1805 N N . ARG A 1 227 ? 4.650 12.212 16.025 1.00 88.56 227 ARG A N 1
ATOM 1806 C CA . ARG A 1 227 ? 3.421 12.616 16.728 1.00 88.56 227 ARG A CA 1
ATOM 1807 C C . ARG A 1 227 ? 2.210 11.784 16.306 1.00 88.56 227 ARG A C 1
ATOM 1809 O O . ARG A 1 227 ? 1.428 11.370 17.156 1.00 88.56 227 ARG A O 1
ATOM 1816 N N . VAL A 1 228 ? 2.060 11.545 15.003 1.00 87.12 228 VAL A N 1
ATOM 1817 C CA . VAL A 1 228 ? 0.925 10.796 14.445 1.00 87.12 228 VAL A CA 1
ATOM 1818 C C . VAL A 1 228 ? 1.041 9.313 14.806 1.00 87.12 228 VAL A C 1
ATOM 1820 O O . VAL A 1 228 ? 0.052 8.708 15.216 1.00 87.12 228 VAL A O 1
ATOM 1823 N N . ALA A 1 229 ? 2.251 8.750 14.751 1.00 90.19 229 ALA A N 1
ATOM 1824 C CA . ALA A 1 229 ? 2.522 7.373 15.153 1.00 90.19 229 ALA A CA 1
ATOM 1825 C C . ALA A 1 229 ? 2.209 7.122 16.635 1.00 90.19 229 ALA A C 1
ATOM 1827 O O . ALA A 1 229 ? 1.515 6.162 16.962 1.00 90.19 229 ALA A O 1
ATOM 1828 N N . GLN A 1 230 ? 2.651 8.017 17.521 1.00 92.56 230 GLN A N 1
ATOM 1829 C CA . GLN A 1 230 ? 2.409 7.924 18.963 1.00 92.56 230 GLN A CA 1
ATOM 1830 C C . GLN A 1 230 ? 0.926 8.069 19.318 1.00 92.56 230 GLN A C 1
ATOM 1832 O O . GLN A 1 230 ? 0.415 7.359 20.183 1.00 92.56 230 GLN A O 1
ATOM 1837 N N . GLN A 1 231 ? 0.199 8.946 18.625 1.00 89.69 231 GLN A N 1
ATOM 1838 C CA . GLN A 1 231 ? -1.247 9.051 18.808 1.00 89.69 231 GLN A CA 1
ATOM 1839 C C . GLN A 1 231 ? -1.968 7.781 18.339 1.00 89.69 231 GLN A C 1
ATOM 1841 O O . GLN A 1 231 ? -2.844 7.269 19.036 1.00 89.69 231 GLN A O 1
ATOM 1846 N N . GLY A 1 232 ? -1.568 7.249 17.182 1.00 91.50 232 GLY A N 1
ATOM 1847 C CA . GLY A 1 232 ? -2.074 5.986 16.660 1.00 91.50 232 GLY A CA 1
ATOM 1848 C C . GLY A 1 232 ? -1.822 4.811 17.603 1.00 91.50 232 GLY A C 1
ATOM 1849 O O . GLY A 1 232 ? -2.740 4.046 17.881 1.00 91.50 232 GLY A O 1
ATOM 1850 N N . HIS A 1 233 ? -0.609 4.706 18.153 1.00 94.50 233 HIS A N 1
ATOM 1851 C CA . HIS A 1 233 ? -0.240 3.709 19.163 1.00 94.50 233 HIS A CA 1
ATOM 1852 C C . HIS A 1 233 ? -1.184 3.740 20.363 1.00 94.50 233 HIS A C 1
ATOM 1854 O O . HIS A 1 233 ? -1.776 2.711 20.694 1.00 94.50 233 HIS A O 1
ATOM 1860 N N . LYS A 1 234 ? -1.372 4.919 20.968 1.00 94.06 234 LYS A N 1
ATOM 1861 C CA . LYS A 1 234 ? -2.242 5.091 22.140 1.00 94.06 234 LYS A CA 1
ATOM 1862 C C . LYS A 1 234 ? -3.680 4.689 21.835 1.00 94.06 234 LYS A C 1
ATOM 1864 O O . LYS A 1 234 ? -4.281 3.948 22.607 1.00 94.06 234 LYS A O 1
ATOM 1869 N N . ALA A 1 235 ? -4.211 5.131 20.697 1.00 92.94 235 ALA A N 1
ATOM 1870 C CA . ALA A 1 235 ? -5.573 4.810 20.289 1.00 92.94 235 ALA A CA 1
ATOM 1871 C C . ALA A 1 235 ? -5.769 3.307 20.048 1.00 92.94 235 ALA A C 1
ATOM 1873 O O . ALA A 1 235 ? -6.740 2.731 20.529 1.00 92.94 235 ALA A O 1
ATOM 1874 N N . ILE A 1 236 ? -4.836 2.649 19.351 1.00 95.75 236 ILE A N 1
ATOM 1875 C CA . ILE A 1 236 ? -4.918 1.204 19.103 1.00 95.75 236 ILE A CA 1
ATOM 1876 C C . ILE A 1 236 ? -4.871 0.432 20.424 1.00 95.75 236 ILE A C 1
ATOM 1878 O O . ILE A 1 236 ? -5.682 -0.470 20.616 1.00 95.75 236 ILE A O 1
ATOM 1882 N N . ARG A 1 237 ? -3.973 0.795 21.351 1.00 95.38 237 ARG A N 1
ATOM 1883 C CA . ARG A 1 237 ? -3.904 0.152 22.675 1.00 95.38 237 ARG A CA 1
ATOM 1884 C C . ARG A 1 237 ? -5.195 0.318 23.462 1.00 95.38 237 ARG A C 1
ATOM 1886 O O . ARG A 1 237 ? -5.716 -0.677 23.940 1.00 95.38 237 ARG A O 1
ATOM 1893 N N . HIS A 1 238 ? -5.750 1.527 23.501 1.00 93.75 238 HIS A N 1
ATOM 1894 C CA . HIS A 1 238 ? -7.026 1.796 24.171 1.00 93.75 238 HIS A CA 1
ATOM 1895 C C . HIS A 1 238 ? -8.159 0.915 23.635 1.00 93.75 238 HIS A C 1
ATOM 1897 O O . HIS A 1 238 ? -8.903 0.307 24.401 1.00 93.75 238 HIS A O 1
ATOM 1903 N N . VAL A 1 239 ? -8.261 0.781 22.309 1.00 92.81 239 VAL A N 1
ATOM 1904 C CA . VAL A 1 239 ? -9.253 -0.106 21.688 1.00 92.81 239 VAL A CA 1
ATOM 1905 C C . VAL A 1 239 ? -9.007 -1.571 22.044 1.00 92.81 239 VAL A C 1
ATOM 1907 O O . VAL A 1 239 ? -9.955 -2.289 22.359 1.00 92.81 239 VAL A O 1
ATOM 1910 N N . LEU A 1 240 ? -7.755 -2.029 22.006 1.00 94.44 240 LEU A N 1
ATOM 1911 C CA . LEU A 1 240 ? -7.408 -3.395 22.397 1.00 94.44 240 LEU A CA 1
ATOM 1912 C C . LEU A 1 240 ? -7.772 -3.663 23.861 1.00 94.44 240 LEU A C 1
ATOM 1914 O O . LEU A 1 240 ? -8.371 -4.699 24.141 1.00 94.44 240 LEU A O 1
ATOM 1918 N N . ASP A 1 241 ? -7.494 -2.720 24.760 1.00 93.75 241 ASP A N 1
ATOM 1919 C CA . ASP A 1 241 ? -7.820 -2.829 26.181 1.00 93.75 241 ASP A CA 1
ATOM 1920 C C . ASP A 1 241 ? -9.335 -2.938 26.394 1.00 93.75 241 ASP A C 1
ATOM 1922 O O . ASP A 1 241 ? -9.775 -3.824 27.122 1.00 93.75 241 ASP A O 1
ATOM 1926 N N . GLN A 1 242 ? -10.154 -2.140 25.699 1.00 90.62 242 GLN A N 1
ATOM 1927 C CA . GLN A 1 242 ? -11.621 -2.253 25.761 1.00 90.62 242 GLN A CA 1
ATOM 1928 C C . GLN A 1 242 ? -12.144 -3.593 25.225 1.00 90.62 242 GLN A C 1
ATOM 1930 O O . GLN A 1 242 ? -13.088 -4.165 25.756 1.00 90.62 242 GLN A O 1
ATOM 1935 N N . VAL A 1 243 ? -11.565 -4.090 24.131 1.00 90.00 243 VAL A N 1
ATOM 1936 C CA . VAL A 1 243 ? -12.046 -5.298 23.436 1.00 90.00 243 VAL A CA 1
ATOM 1937 C C . VAL A 1 243 ? -11.605 -6.586 24.146 1.00 90.00 243 VAL A C 1
ATOM 1939 O O . VAL A 1 243 ? -12.246 -7.629 23.966 1.00 90.00 243 VAL A O 1
ATOM 1942 N N . LEU A 1 244 ? -10.506 -6.530 24.907 1.00 89.19 244 LEU A N 1
ATOM 1943 C CA . LEU A 1 244 ? -9.939 -7.645 25.674 1.00 89.19 244 LEU A CA 1
ATOM 1944 C C . LEU A 1 244 ? -10.360 -7.644 27.145 1.00 89.19 244 LEU A C 1
ATOM 1946 O O . LEU A 1 244 ? -10.414 -8.717 27.749 1.00 89.19 244 LEU A O 1
ATOM 1950 N N . SER A 1 245 ? -10.660 -6.478 27.719 1.00 86.50 245 SER A N 1
ATOM 1951 C CA . SER A 1 245 ? -11.240 -6.401 29.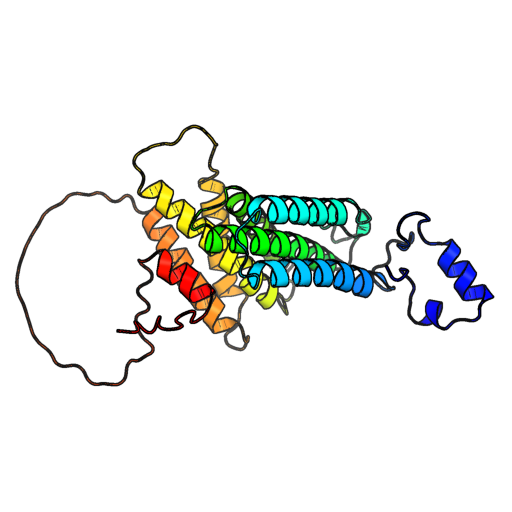055 1.00 86.50 245 SER A CA 1
ATOM 1952 C C . SER A 1 245 ? -12.629 -7.021 29.015 1.00 86.50 245 SER A C 1
ATOM 1954 O O . SER A 1 245 ? -13.492 -6.633 28.231 1.00 86.50 245 SER A O 1
ATOM 1956 N N . VAL A 1 246 ? -12.846 -8.031 29.852 1.00 58.00 246 VAL A N 1
ATOM 1957 C CA . VAL A 1 246 ? -14.194 -8.515 30.127 1.00 58.00 246 VAL A CA 1
ATOM 1958 C C . VAL A 1 246 ? -14.872 -7.395 30.901 1.00 58.00 246 VAL A C 1
ATOM 1960 O O . VAL A 1 246 ? -14.569 -7.214 32.079 1.00 58.00 246 VAL A O 1
ATOM 1963 N N . ASP A 1 247 ? -15.765 -6.641 30.264 1.00 49.59 247 ASP A N 1
ATOM 1964 C CA . ASP A 1 247 ? -16.704 -5.800 30.999 1.00 49.59 247 ASP A CA 1
ATOM 1965 C C . ASP A 1 247 ? -17.597 -6.729 31.829 1.00 49.59 247 ASP A C 1
ATOM 1967 O O . ASP A 1 247 ? -18.663 -7.187 31.414 1.00 49.59 247 ASP A O 1
ATOM 1971 N N . GLY A 1 248 ? -17.134 -7.040 33.038 1.00 41.19 248 GLY A N 1
ATOM 1972 C CA . GLY A 1 248 ? -17.997 -7.406 34.138 1.00 41.19 248 GLY A CA 1
ATOM 1973 C C . GLY A 1 248 ? -18.852 -6.191 34.452 1.00 41.19 248 GLY A C 1
ATOM 1974 O O . GLY A 1 248 ? -18.519 -5.409 35.337 1.00 41.19 248 GLY A O 1
ATOM 1975 N N . ILE A 1 249 ? -19.958 -6.024 33.726 1.00 40.19 249 ILE A N 1
ATOM 1976 C CA . ILE A 1 249 ? -21.031 -5.114 34.119 1.00 40.19 249 ILE A CA 1
ATOM 1977 C C . ILE A 1 249 ? -21.668 -5.717 35.376 1.00 40.19 249 ILE A C 1
ATOM 1979 O O . ILE A 1 249 ? -22.680 -6.409 35.322 1.00 40.19 249 ILE A O 1
ATOM 1983 N N . SER A 1 250 ? -21.047 -5.478 36.528 1.00 31.58 250 SER A N 1
ATOM 1984 C CA . SER A 1 250 ? -21.762 -5.402 37.792 1.00 31.58 250 SER A CA 1
ATOM 1985 C C . SER A 1 250 ? -22.057 -3.929 38.013 1.00 31.58 250 SER A C 1
ATOM 1987 O O . SER A 1 250 ? -21.244 -3.194 38.567 1.00 31.58 250 SER A O 1
ATOM 1989 N N . SER A 1 251 ? -23.217 -3.482 37.535 1.00 34.84 251 SER A N 1
ATOM 1990 C CA . SER A 1 251 ? -23.751 -2.176 37.894 1.00 34.84 251 SER A CA 1
ATOM 1991 C C . SER A 1 251 ? -23.957 -2.124 39.409 1.00 34.84 251 SER A C 1
ATOM 1993 O O . SER A 1 251 ? -24.885 -2.744 39.931 1.00 34.84 251 SER A O 1
ATOM 1995 N N . VAL A 1 252 ? -23.126 -1.367 40.116 1.00 34.28 252 VAL A N 1
ATOM 1996 C CA . VAL A 1 252 ? -23.516 -0.788 41.399 1.00 34.28 252 VAL A CA 1
ATOM 1997 C C . VAL A 1 252 ? -23.363 0.713 41.252 1.00 34.28 252 VAL A C 1
ATOM 1999 O O . VAL A 1 252 ? -22.267 1.253 41.151 1.00 34.28 252 VAL A O 1
ATOM 2002 N N . VAL A 1 253 ? -24.525 1.341 41.129 1.00 39.91 253 VAL A N 1
ATOM 2003 C CA . VAL A 1 253 ? -24.748 2.775 41.235 1.00 39.91 253 VAL A CA 1
ATOM 2004 C C . VAL A 1 253 ? -24.333 3.202 42.635 1.00 39.91 253 VAL A C 1
ATOM 2006 O O . VAL A 1 253 ? -24.946 2.725 43.583 1.00 39.91 253 VAL A O 1
ATOM 2009 N N . GLU A 1 254 ? -23.386 4.128 42.763 1.00 32.50 254 GLU A N 1
ATOM 2010 C CA . GLU A 1 254 ? -23.395 5.072 43.880 1.00 32.50 254 GLU A CA 1
ATOM 2011 C C . GLU A 1 254 ? -23.091 6.489 43.384 1.00 32.50 254 GLU A C 1
ATOM 2013 O O . GLU A 1 254 ? -22.103 6.773 42.709 1.00 32.50 254 GLU A O 1
ATOM 2018 N N . ASP A 1 255 ? -24.060 7.337 43.701 1.00 31.36 255 ASP A N 1
ATOM 2019 C CA . ASP A 1 255 ? -24.201 8.763 43.474 1.00 31.36 255 ASP A CA 1
ATOM 2020 C C . ASP A 1 255 ? -23.501 9.530 44.606 1.00 31.36 255 ASP A C 1
ATOM 2022 O O . ASP A 1 255 ? -23.713 9.197 45.769 1.00 31.36 255 ASP A O 1
ATOM 2026 N N . SER A 1 256 ? -22.699 10.554 44.282 1.00 32.31 256 SER A N 1
ATOM 2027 C CA . SER A 1 256 ? -22.720 11.843 44.998 1.00 32.31 256 SER A CA 1
ATOM 2028 C C . SER A 1 256 ? -21.696 12.853 44.451 1.00 32.31 256 SER A C 1
ATOM 2030 O O . SER A 1 256 ? -20.497 12.585 44.423 1.00 32.31 256 SER A O 1
ATOM 2032 N N . GLY A 1 257 ? -22.174 14.066 44.148 1.00 29.30 257 GLY A N 1
ATOM 2033 C CA . GLY A 1 257 ? -21.661 15.284 44.800 1.00 29.30 257 GLY A CA 1
ATOM 2034 C C . GLY A 1 257 ? -20.525 16.090 44.148 1.00 29.30 257 GLY A C 1
ATOM 2035 O O . GLY A 1 257 ? -19.358 15.913 44.467 1.00 29.30 257 GLY A O 1
ATOM 2036 N N . THR A 1 258 ? -20.923 17.083 43.347 1.00 34.25 258 THR A N 1
ATOM 2037 C CA . THR A 1 258 ? -20.313 18.413 43.083 1.00 34.25 258 THR A CA 1
ATOM 2038 C C . THR A 1 258 ? -19.032 18.844 43.827 1.00 34.25 258 THR A C 1
ATOM 2040 O O . THR A 1 258 ? -19.038 18.972 45.051 1.00 34.25 258 THR A O 1
ATOM 2043 N N . SER A 1 259 ? -18.037 19.346 43.076 1.00 30.16 259 SER A N 1
ATOM 2044 C CA . SER A 1 259 ? -17.275 20.544 43.471 1.00 30.16 259 SER A CA 1
ATOM 2045 C C . SER A 1 259 ? -16.675 21.285 42.268 1.00 30.16 259 SER A C 1
ATOM 2047 O O . SER A 1 259 ? -16.100 20.690 41.361 1.00 30.16 259 SER A O 1
ATOM 2049 N N . ASP A 1 260 ? -16.855 22.599 42.311 1.00 32.34 260 ASP A N 1
ATOM 2050 C CA . ASP A 1 260 ? -16.528 23.639 41.345 1.00 32.34 260 ASP A CA 1
ATOM 2051 C C . ASP A 1 260 ? -15.060 24.083 41.498 1.00 32.34 260 ASP A C 1
ATOM 2053 O O . ASP A 1 260 ? -14.650 24.462 42.599 1.00 32.34 260 ASP A O 1
ATOM 2057 N N . LYS A 1 261 ? -14.263 24.046 40.419 1.00 31.95 261 LYS A N 1
ATOM 2058 C CA . LYS A 1 261 ? -12.982 24.769 40.317 1.00 31.95 261 LYS A CA 1
ATOM 2059 C C . LYS A 1 261 ? -12.719 25.224 38.883 1.00 31.95 261 LYS A C 1
ATOM 2061 O O . LYS A 1 261 ? -12.449 24.421 37.995 1.00 31.95 261 LYS A O 1
ATOM 2066 N N . LEU A 1 262 ? -12.741 26.545 38.727 1.00 35.12 262 LEU A N 1
ATOM 2067 C CA . LEU A 1 262 ? -12.174 27.324 37.630 1.00 35.12 262 LEU A CA 1
ATOM 2068 C C . LEU A 1 262 ? -10.735 26.872 37.332 1.00 35.12 262 LEU A C 1
ATOM 2070 O O . LEU A 1 262 ? -9.888 26.900 38.229 1.00 35.12 262 LEU A O 1
ATOM 2074 N N . ILE A 1 263 ? -10.463 26.492 36.081 1.00 31.88 263 ILE A N 1
ATOM 2075 C CA . ILE A 1 263 ? -9.108 26.280 35.566 1.00 31.88 263 ILE A CA 1
ATOM 2076 C C . ILE A 1 263 ? -8.923 27.098 34.286 1.00 31.88 263 ILE A C 1
ATOM 2078 O O . ILE A 1 263 ? -9.787 27.156 33.417 1.00 31.88 263 ILE A O 1
ATOM 2082 N N . ASP A 1 264 ? -7.770 27.748 34.304 1.00 26.38 264 ASP A N 1
ATOM 2083 C CA . ASP A 1 264 ? -7.143 28.732 33.440 1.00 26.38 264 ASP A CA 1
ATOM 2084 C C . ASP A 1 264 ? -7.028 28.334 31.955 1.00 26.38 264 ASP A C 1
ATOM 2086 O O . ASP A 1 264 ? -6.764 27.181 31.603 1.00 26.38 264 ASP A O 1
ATOM 2090 N N . ASP A 1 265 ? -7.200 29.337 31.095 1.00 35.78 265 ASP A N 1
ATOM 2091 C CA . ASP A 1 265 ? -7.199 29.284 29.631 1.00 35.78 265 ASP A CA 1
ATOM 2092 C C . ASP A 1 265 ? -5.758 29.087 29.107 1.00 35.78 265 ASP A C 1
ATOM 2094 O O . ASP A 1 265 ? -5.048 30.038 28.767 1.00 35.78 265 ASP A O 1
ATOM 2098 N N . SER A 1 266 ? -5.272 27.839 29.067 1.00 31.45 266 SER A N 1
ATOM 2099 C CA . SER A 1 266 ? -4.010 27.511 28.371 1.00 31.45 266 SER A CA 1
ATOM 2100 C C . SER A 1 266 ? -3.812 26.038 27.968 1.00 31.45 266 SER A C 1
ATOM 2102 O O . SER A 1 266 ? -2.683 25.553 27.912 1.00 31.45 266 SER A O 1
ATOM 2104 N N . SER A 1 267 ? -4.878 25.301 27.633 1.00 28.77 267 SER A N 1
ATOM 2105 C CA . SER A 1 267 ? -4.775 23.878 27.243 1.00 28.77 267 SER A CA 1
ATOM 2106 C C . SER A 1 267 ? -5.541 23.506 25.964 1.00 28.77 267 SER A C 1
ATOM 2108 O O . SER A 1 267 ? -6.237 22.499 25.897 1.00 28.77 267 SER A O 1
ATOM 2110 N N . LEU A 1 268 ? -5.358 24.252 24.869 1.00 32.66 268 LEU A N 1
ATOM 2111 C CA . LEU A 1 268 ? -5.927 23.893 23.552 1.00 32.66 268 LEU A CA 1
ATOM 2112 C C . LEU A 1 268 ? -5.222 22.721 22.825 1.00 32.66 268 LEU A C 1
ATOM 2114 O O . LEU A 1 268 ? -5.291 22.628 21.601 1.00 32.66 268 LEU A O 1
ATOM 2118 N N . LEU A 1 269 ? -4.560 21.805 23.541 1.00 36.75 269 LEU A N 1
ATOM 2119 C CA . LEU A 1 269 ? -3.977 20.580 22.962 1.00 36.75 269 LEU A CA 1
ATOM 2120 C C . LEU A 1 269 ? -4.053 19.342 23.872 1.00 36.75 269 LEU A C 1
ATOM 2122 O O . LEU A 1 269 ? -3.352 18.361 23.619 1.00 36.75 269 LEU A O 1
ATOM 2126 N N . GLU A 1 270 ? -4.914 19.334 24.889 1.00 35.72 270 GLU A N 1
ATOM 2127 C CA . GLU A 1 270 ? -5.045 18.180 25.779 1.00 35.72 270 GLU A CA 1
ATOM 2128 C C . GLU A 1 270 ? -6.501 17.713 25.851 1.00 35.72 270 GLU A C 1
ATOM 2130 O O . GLU A 1 270 ? -7.391 18.456 26.249 1.00 35.72 270 GLU A O 1
ATOM 2135 N N . GLY A 1 271 ? -6.737 16.473 25.412 1.00 34.03 271 GLY A N 1
ATOM 2136 C CA . GLY A 1 271 ? -8.040 15.814 25.515 1.00 34.03 271 GLY A CA 1
ATOM 2137 C C . GLY A 1 271 ? -8.802 15.657 24.199 1.00 34.03 271 GLY A C 1
ATOM 2138 O O . GLY A 1 271 ? -9.975 16.012 24.123 1.00 34.03 271 GLY A O 1
ATOM 2139 N N . VAL A 1 272 ? -8.190 15.064 23.164 1.00 39.28 272 VAL A N 1
ATOM 2140 C CA . VAL A 1 272 ? -9.010 14.397 22.136 1.00 39.28 272 VAL A CA 1
ATOM 2141 C C . VAL A 1 272 ? -9.617 13.172 22.809 1.00 39.28 272 VAL A C 1
ATOM 2143 O O . VAL A 1 272 ? -8.914 12.197 23.073 1.00 39.28 272 VAL A O 1
ATOM 2146 N N . ASN A 1 273 ? -10.903 13.253 23.144 1.00 39.44 273 ASN A N 1
ATOM 2147 C CA . ASN A 1 273 ? -11.652 12.128 23.679 1.00 39.44 273 ASN A CA 1
ATOM 2148 C C . ASN A 1 273 ? -11.759 11.047 22.586 1.00 39.44 273 ASN A C 1
ATOM 2150 O O . ASN A 1 273 ? -12.509 11.188 21.622 1.00 39.44 273 ASN A O 1
ATOM 2154 N N . LEU A 1 274 ? -10.932 10.007 22.709 1.00 41.69 274 LEU A N 1
ATOM 2155 C CA . LEU A 1 274 ? -10.790 8.905 21.751 1.00 41.69 274 LEU A CA 1
ATOM 2156 C C . LEU A 1 274 ? -11.928 7.871 21.840 1.00 41.69 274 LEU A C 1
ATOM 2158 O O . LEU A 1 274 ? -11.911 6.898 21.089 1.00 41.69 274 LEU A O 1
ATOM 2162 N N . ASP A 1 275 ? -12.904 8.067 22.731 1.00 37.56 275 ASP A N 1
ATOM 2163 C CA . ASP A 1 275 ? -14.014 7.128 22.930 1.00 37.56 275 ASP A CA 1
ATOM 2164 C C . ASP A 1 275 ? -15.073 7.191 21.815 1.00 37.56 275 ASP A C 1
ATOM 2166 O O . ASP A 1 275 ? -15.895 6.278 21.680 1.00 37.56 275 ASP A O 1
ATOM 2170 N N . ASP A 1 276 ? -15.037 8.236 20.980 1.00 41.69 276 ASP A N 1
ATOM 2171 C CA . ASP A 1 276 ? -15.904 8.365 19.812 1.00 41.69 276 ASP A CA 1
ATOM 2172 C C . ASP A 1 276 ? -15.210 7.833 18.545 1.00 41.69 276 ASP A C 1
ATOM 2174 O O . ASP A 1 276 ? -14.232 8.386 18.031 1.00 41.69 276 ASP A O 1
ATOM 2178 N N . HIS A 1 277 ? -15.767 6.754 18.000 1.00 43.59 277 HIS A N 1
ATOM 2179 C CA . HIS A 1 277 ? -15.358 6.138 16.739 1.00 43.59 277 HIS A CA 1
ATOM 2180 C C . HIS A 1 277 ? -15.346 7.126 15.563 1.00 43.59 277 HIS A C 1
ATOM 2182 O O . HIS A 1 277 ? -14.539 6.978 14.639 1.00 43.59 277 HIS A O 1
ATOM 2188 N N . GLY A 1 278 ? -16.228 8.133 15.595 1.00 44.97 278 GLY A N 1
ATOM 2189 C CA . GLY A 1 278 ? -16.264 9.208 14.607 1.00 44.97 278 GLY A CA 1
ATOM 2190 C C . GLY A 1 278 ? -15.078 10.163 14.734 1.00 44.97 278 GLY A C 1
ATOM 2191 O O . GLY A 1 278 ? -14.580 10.653 13.720 1.00 44.97 278 GLY A O 1
ATOM 2192 N N . LEU A 1 279 ? -14.566 10.373 15.952 1.00 47.19 279 LEU A N 1
ATOM 2193 C CA . LEU A 1 279 ? -13.451 11.281 16.224 1.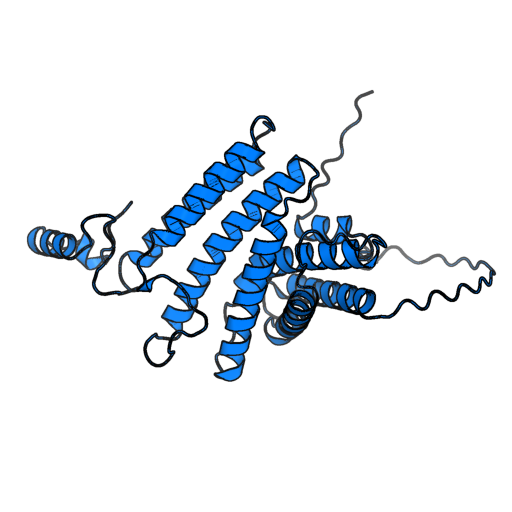00 47.19 279 LEU A CA 1
ATOM 2194 C C . LEU A 1 279 ? -12.100 10.679 15.851 1.00 47.19 279 LEU A C 1
ATOM 2196 O O . LEU A 1 279 ? -11.269 11.405 15.321 1.00 47.19 279 LEU A O 1
ATOM 2200 N N . PHE A 1 280 ? -11.867 9.375 16.041 1.00 44.59 280 PHE A N 1
ATOM 2201 C CA . PHE A 1 280 ? -10.604 8.756 15.605 1.00 44.59 280 PHE A CA 1
ATOM 2202 C C . PHE A 1 280 ? -10.458 8.754 14.073 1.00 44.59 280 PHE A C 1
ATOM 2204 O O . PHE A 1 280 ? -9.401 9.096 13.539 1.00 44.59 280 PHE A O 1
ATOM 2211 N N . LEU A 1 281 ? -11.532 8.417 13.349 1.00 53.38 281 LEU A N 1
ATOM 2212 C CA . LEU A 1 281 ? -11.537 8.452 11.883 1.00 53.38 281 LEU A CA 1
ATOM 2213 C C . LEU A 1 281 ? -11.542 9.891 11.345 1.00 53.38 281 LEU A C 1
ATOM 2215 O O . LEU A 1 281 ? -10.800 10.172 10.406 1.00 53.38 281 LEU A O 1
ATOM 2219 N N . GLY A 1 282 ? -12.295 10.800 11.976 1.00 53.16 282 GLY A N 1
ATOM 2220 C CA . GLY A 1 282 ? -12.305 12.229 11.647 1.00 53.16 282 GLY A CA 1
ATOM 2221 C C . GLY A 1 282 ? -10.973 12.926 11.935 1.00 53.16 282 GLY A C 1
ATOM 2222 O O . GLY A 1 282 ? -10.550 13.791 11.176 1.00 53.16 282 GLY A O 1
ATOM 2223 N N . TRP A 1 283 ? -10.254 12.499 12.974 1.00 51.59 2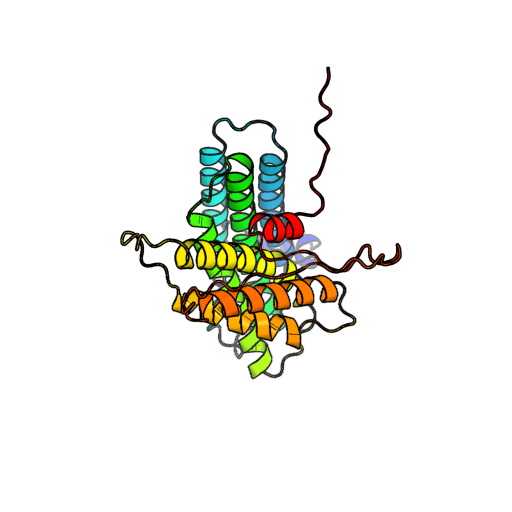83 TRP A N 1
ATOM 2224 C CA . TRP A 1 283 ? -8.897 12.954 13.277 1.00 51.59 283 TRP A CA 1
ATOM 2225 C C . TRP A 1 283 ? -7.893 12.529 12.198 1.00 51.59 283 TRP A C 1
ATOM 2227 O O . TRP A 1 283 ? -7.102 13.357 11.744 1.00 51.59 283 TRP A O 1
ATOM 2237 N N . LEU A 1 284 ? -7.953 11.274 11.734 1.00 51.31 284 LEU A N 1
ATOM 2238 C CA . LEU A 1 284 ? -7.122 10.791 10.620 1.00 51.31 284 LEU A CA 1
ATOM 2239 C C . LEU A 1 284 ? -7.405 11.519 9.297 1.00 51.31 284 LEU A C 1
ATOM 2241 O O . LEU A 1 284 ? -6.563 11.511 8.403 1.00 51.31 284 LEU A O 1
ATOM 2245 N N . ASP A 1 285 ? -8.579 12.134 9.165 1.00 50.66 285 ASP A N 1
ATOM 2246 C CA . ASP A 1 285 ? -9.018 12.838 7.961 1.00 50.66 285 ASP A CA 1
ATOM 2247 C C . ASP A 1 285 ? -8.645 14.330 7.929 1.00 50.66 285 ASP A C 1
ATOM 2249 O O . ASP A 1 285 ? -8.905 15.000 6.927 1.00 50.66 285 ASP A O 1
ATOM 2253 N N . GLY A 1 286 ? -8.010 14.852 8.986 1.00 35.78 286 GLY A N 1
ATOM 2254 C CA . GLY A 1 286 ? -7.755 16.286 9.137 1.00 35.78 286 GLY A CA 1
ATOM 2255 C C . GLY A 1 286 ? -9.046 17.093 9.362 1.00 35.78 286 GLY A C 1
ATOM 2256 O O . GLY A 1 286 ? -10.151 16.555 9.260 1.00 35.78 286 GLY A O 1
ATOM 2257 N N . PRO A 1 287 ? -8.947 18.395 9.701 1.00 28.94 287 PRO A N 1
ATOM 2258 C CA . PRO A 1 287 ? -10.100 19.211 10.069 1.00 28.94 287 PRO A CA 1
ATOM 2259 C C . PRO A 1 287 ? -11.004 19.451 8.853 1.00 28.94 287 PRO A C 1
ATOM 2261 O O . PRO A 1 287 ? -10.892 20.443 8.140 1.00 28.94 287 PRO A O 1
ATOM 2264 N N . SER A 1 288 ? -11.941 18.540 8.625 1.00 40.12 288 SER A N 1
ATOM 2265 C CA . SER A 1 288 ? -13.055 18.705 7.697 1.00 40.12 288 SER A CA 1
ATOM 2266 C C . SER A 1 288 ? -14.261 19.258 8.454 1.00 40.12 288 SER A C 1
ATOM 2268 O O . SER A 1 288 ? -15.320 18.649 8.543 1.00 40.12 288 SER A O 1
ATOM 2270 N N . SER A 1 289 ? -14.100 20.464 8.999 1.00 31.88 289 SER A N 1
ATOM 2271 C CA . SER A 1 289 ? -15.214 21.290 9.461 1.00 31.88 289 SER A CA 1
ATOM 2272 C C . SER A 1 289 ? -15.276 22.552 8.607 1.00 31.88 289 SER A C 1
ATOM 2274 O O . SER A 1 289 ? -14.778 23.607 8.992 1.00 31.88 289 SER A O 1
ATOM 2276 N N . VAL A 1 290 ? -15.893 22.449 7.428 1.00 29.80 290 VAL A N 1
ATOM 2277 C CA . VAL A 1 290 ? -16.501 23.628 6.803 1.00 29.80 290 VAL A CA 1
ATOM 2278 C C . VAL A 1 290 ? -17.832 23.831 7.531 1.00 29.80 290 VAL A C 1
ATOM 2280 O O . VAL A 1 290 ? -18.706 22.966 7.418 1.00 29.80 290 VAL A O 1
ATOM 2283 N N . PRO A 1 291 ? -18.012 24.906 8.319 1.00 30.95 291 PRO A N 1
ATOM 2284 C CA . PRO A 1 291 ? -19.289 25.156 8.962 1.00 30.95 291 PRO A CA 1
ATOM 2285 C C . PRO A 1 291 ? -20.338 25.390 7.872 1.00 30.95 291 PRO A C 1
ATOM 2287 O O . PRO A 1 291 ? -20.203 26.286 7.037 1.00 30.95 291 PRO A O 1
ATOM 2290 N N . ARG A 1 292 ? -21.392 24.564 7.865 1.00 32.41 292 ARG A N 1
ATOM 2291 C CA . ARG A 1 292 ? -22.594 24.839 7.075 1.00 32.41 292 ARG A CA 1
ATOM 2292 C C . ARG A 1 292 ? -23.200 26.132 7.611 1.00 32.41 292 ARG A C 1
ATOM 2294 O O . ARG A 1 292 ? -23.827 26.135 8.667 1.00 32.41 292 ARG A O 1
ATOM 2301 N N . LEU A 1 293 ? -22.995 27.230 6.889 1.00 29.41 293 LEU A N 1
ATOM 2302 C CA . LEU A 1 293 ? -23.736 28.465 7.101 1.00 29.41 293 LEU A CA 1
ATOM 2303 C C . LEU A 1 293 ? -25.215 28.168 6.837 1.00 29.41 293 LEU A C 1
ATOM 2305 O O . LEU A 1 293 ? -25.628 27.948 5.699 1.00 29.41 293 LEU A O 1
ATOM 2309 N N . HIS A 1 294 ? -26.009 28.131 7.905 1.00 32.44 294 HIS A N 1
ATOM 2310 C CA . HIS A 1 294 ? -27.453 28.246 7.795 1.00 32.44 294 HIS A CA 1
ATOM 2311 C C . HIS A 1 294 ? -27.777 29.649 7.285 1.00 32.44 294 HIS A C 1
ATOM 2313 O O . HIS A 1 294 ? -27.668 30.630 8.019 1.00 32.44 294 HIS A O 1
ATOM 2319 N N . VAL A 1 295 ? -28.170 29.730 6.017 1.00 32.75 295 VAL A N 1
ATOM 2320 C CA . VAL A 1 295 ? -28.863 30.898 5.482 1.00 32.75 295 VAL A CA 1
ATOM 2321 C C . VAL A 1 295 ? -30.275 30.871 6.069 1.00 32.75 295 VAL A C 1
ATOM 2323 O O . VAL A 1 295 ? -31.035 29.938 5.805 1.00 32.75 295 VAL A O 1
ATOM 2326 N N . LYS A 1 296 ? -30.570 31.844 6.934 1.00 39.88 296 LYS A N 1
ATOM 2327 C CA . LYS A 1 296 ? -31.940 32.274 7.229 1.00 39.88 296 LYS A CA 1
ATOM 2328 C C . LYS A 1 296 ? -32.412 33.214 6.132 1.00 39.88 296 LYS A C 1
ATOM 2330 O O . LYS A 1 296 ? -31.562 33.997 5.653 1.00 39.88 296 LYS A O 1
#

Secondary structure (DSSP, 8-state):
---S--HHHHHS-HHHHHHHHTTB-TTT--BTT--TTSTHHHHHHHHHHHHHHHHHHHHH----TTHHHHHHHHHHHHHHHHHHS-GGGS--TT--TTTS-HHHHHHHHHHHHHHHHHHHHHHHHHHHHHT---THHHHHHHHHHHHHHHHHHHHHHTT----S-HHHIIIIIHHHHHHHHHHHHHHHH-----TTS---HHHHHHHHHHHHHHHHHHS-TTSTTHHHHHHHHHHHHHHHHHHHS-------------------S--TTS---TT-HHHHHHHHT-----------

Sequence (296 aa):
MPLDLSVEEIFADPVVRDAAIARLDEKDGWNMESSLAKGTWPRIALITSVLREKILELSLSWQLENLSQRVEELSCESRQLRQGLPEYLRWKPDIDVAVVSRVEYNILFDIHIEFLYNDFLLYRTLGKRTQTQPEAIIDIAREILKALVIMISGKIRSGHPIKDTGFNVCLPGLPSAGVLCAELLRRSRSAVVSSLLEFPRSEIIQNLTLFAAHLDTIVMPHDGNYRVAQQGHKAIRHVLDQVLSVDGISSVVEDSGTSDKLIDDSSLLEGVNLDDHGLFLGWLDGPSSVPRLHVK